Protein AF-A0A0W1R9Q4-F1 (afdb_monomer)

Mean predicted aligned error: 10.4 Å

Sequence (215 aa):
MRRTPFLLPAVVLLVVLSGCVGGDALTLESNPASIPDEALAETGYQPGESRSVVVERQLGIAGTETNVTLVGWLSSYNRPDGGASVVLLSTPNPNVAGVSANPLAGETSDELVERLLEQSNRVTGDSVGELRRVGETNRTVLGEQTTVVTYEASVRTDNLSVDGSSASNESIPVRFHVATVSHGDDVVVALAMHPADLDEEDALLSLFERIEHEG

Structure (mmCIF, N/CA/C/O backbone):
data_AF-A0A0W1R9Q4-F1
#
_entry.id   AF-A0A0W1R9Q4-F1
#
loop_
_atom_site.group_PDB
_atom_site.id
_atom_site.type_symbol
_atom_site.label_atom_id
_atom_site.label_alt_id
_atom_site.label_comp_id
_atom_site.label_asym_id
_atom_site.label_entity_id
_atom_site.label_seq_id
_atom_site.pdbx_PDB_ins_code
_atom_site.Cartn_x
_atom_site.Cartn_y
_atom_site.Cartn_z
_atom_site.occupancy
_atom_site.B_iso_or_equiv
_atom_site.auth_seq_id
_atom_site.auth_comp_id
_atom_site.auth_asym_id
_atom_site.auth_atom_id
_atom_site.pdbx_PDB_model_num
ATOM 1 N N . MET A 1 1 ? 46.672 26.772 17.696 1.00 43.94 1 MET A N 1
ATOM 2 C CA . MET A 1 1 ? 45.499 26.614 16.808 1.00 43.94 1 MET A CA 1
ATOM 3 C C . MET A 1 1 ? 44.528 25.655 17.483 1.00 43.94 1 MET A C 1
ATOM 5 O O . MET A 1 1 ? 44.870 24.495 17.669 1.00 43.94 1 MET A O 1
ATOM 9 N N . ARG A 1 2 ? 43.395 26.165 17.980 1.00 46.16 2 ARG A N 1
ATOM 10 C CA . ARG A 1 2 ? 42.370 25.389 18.699 1.00 46.16 2 ARG A CA 1
ATOM 11 C C . ARG A 1 2 ? 41.405 24.784 17.678 1.00 46.16 2 ARG A C 1
ATOM 13 O O . ARG A 1 2 ? 40.894 25.515 16.839 1.00 46.16 2 ARG A O 1
ATOM 20 N N . ARG A 1 3 ? 41.189 23.469 17.747 1.00 49.12 3 ARG A N 1
ATOM 21 C CA . ARG A 1 3 ? 40.158 22.757 16.981 1.00 49.12 3 ARG A CA 1
ATOM 22 C C . ARG A 1 3 ? 38.838 22.889 17.733 1.00 49.12 3 ARG A C 1
ATOM 24 O O . ARG A 1 3 ? 38.749 22.445 18.875 1.00 49.12 3 ARG A O 1
ATOM 31 N N . THR A 1 4 ? 37.853 23.521 17.115 1.00 47.81 4 THR A N 1
ATOM 32 C CA . THR A 1 4 ? 36.489 23.620 17.643 1.00 47.81 4 THR A CA 1
ATOM 33 C C . THR A 1 4 ? 35.682 22.452 17.073 1.00 47.81 4 THR A C 1
ATOM 35 O O . THR A 1 4 ? 35.612 22.342 15.849 1.00 47.81 4 THR A O 1
ATOM 38 N N . PRO A 1 5 ? 35.113 21.551 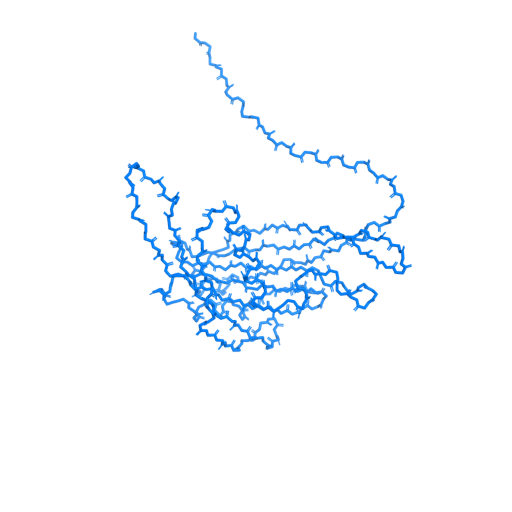17.891 1.00 50.03 5 PRO A N 1
ATOM 39 C CA . PRO A 1 5 ? 34.208 20.528 17.387 1.00 50.03 5 PRO A CA 1
ATOM 40 C C . PRO A 1 5 ? 32.855 21.163 17.044 1.00 50.03 5 PRO A C 1
ATOM 42 O O . PRO A 1 5 ? 32.292 21.919 17.836 1.00 50.03 5 PRO A O 1
ATOM 45 N N . PHE A 1 6 ? 32.360 20.871 15.844 1.00 44.28 6 PHE A N 1
ATOM 46 C CA . PHE A 1 6 ? 31.032 21.251 15.377 1.00 44.28 6 PHE A CA 1
ATOM 47 C C . PHE A 1 6 ? 30.020 20.307 16.042 1.00 44.28 6 PHE A C 1
ATOM 49 O O . PHE A 1 6 ? 29.985 19.114 15.748 1.00 44.28 6 PHE A O 1
ATOM 56 N N . LEU A 1 7 ? 29.259 20.826 17.002 1.00 44.12 7 LEU A N 1
ATOM 57 C CA . LEU A 1 7 ? 28.151 20.125 17.646 1.00 44.12 7 LEU A CA 1
ATOM 58 C C . LEU A 1 7 ? 26.912 20.344 16.770 1.00 44.12 7 LEU A C 1
ATOM 60 O O . LEU A 1 7 ? 26.374 21.449 16.729 1.00 44.12 7 LEU A O 1
ATOM 64 N N . LEU A 1 8 ? 26.499 19.315 16.027 1.00 43.75 8 LEU A N 1
ATOM 65 C CA . LEU A 1 8 ? 25.202 19.302 15.349 1.00 43.75 8 LEU A CA 1
ATOM 66 C C . LEU A 1 8 ? 24.101 19.298 16.424 1.00 43.75 8 LEU A C 1
ATOM 68 O O . LEU A 1 8 ? 24.144 18.442 17.312 1.00 43.75 8 LEU A O 1
ATOM 72 N N . PRO A 1 9 ? 23.131 20.227 16.391 1.00 43.16 9 PRO A N 1
ATOM 73 C CA . PRO A 1 9 ? 21.997 20.169 17.296 1.00 43.16 9 PRO A CA 1
ATOM 74 C C . PRO A 1 9 ? 21.129 18.966 16.909 1.00 43.16 9 PRO A C 1
ATOM 76 O O . PRO A 1 9 ? 20.508 18.947 15.850 1.00 43.16 9 PRO A O 1
ATOM 79 N N . ALA A 1 10 ? 21.105 17.948 17.767 1.00 44.94 10 ALA A N 1
ATOM 80 C CA . ALA A 1 10 ? 20.113 16.888 17.695 1.00 44.94 10 ALA A CA 1
ATOM 81 C C . ALA A 1 10 ? 18.743 17.502 18.011 1.00 44.94 10 ALA A C 1
ATOM 83 O O . ALA A 1 10 ? 18.489 17.922 19.142 1.00 44.94 10 ALA A O 1
ATOM 84 N N . VAL A 1 11 ? 17.868 17.581 17.011 1.00 42.69 11 VAL A N 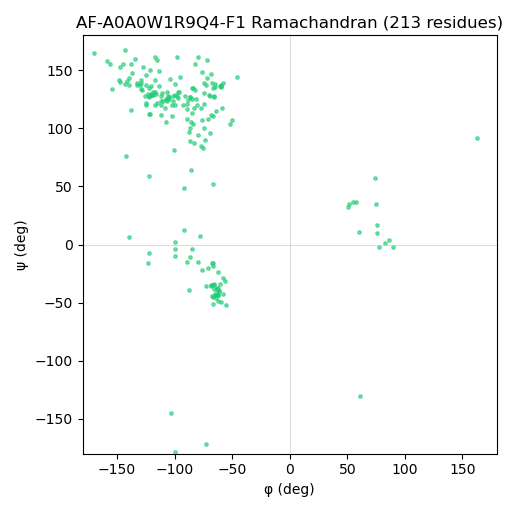1
ATOM 85 C CA . VAL A 1 11 ? 16.450 17.871 17.233 1.00 42.69 11 VAL A CA 1
ATOM 86 C C . VAL A 1 11 ? 15.835 16.606 17.820 1.00 42.69 11 VAL A C 1
ATOM 88 O O . VAL A 1 11 ? 15.410 15.705 17.107 1.00 42.69 11 VAL A O 1
ATOM 91 N N . VAL A 1 12 ? 15.856 16.514 19.146 1.00 44.44 12 VAL A N 1
ATOM 92 C CA . VAL A 1 12 ? 15.049 15.548 19.890 1.00 44.44 12 VAL A CA 1
ATOM 93 C C . VAL A 1 12 ? 13.674 16.183 20.054 1.00 44.44 12 VAL A C 1
ATOM 95 O O . VAL A 1 12 ? 13.501 17.103 20.853 1.00 44.44 12 VAL A O 1
ATOM 98 N N . LEU A 1 13 ? 12.704 15.729 19.261 1.00 38.22 13 LEU A N 1
ATOM 99 C CA . LEU A 1 13 ? 11.307 16.124 19.410 1.00 38.22 13 LEU A CA 1
ATOM 100 C C . LEU A 1 13 ? 10.724 15.387 20.626 1.00 38.22 13 LEU A C 1
ATOM 102 O O . LEU A 1 13 ? 10.150 14.308 20.518 1.00 38.22 13 LEU A O 1
ATOM 106 N N . LEU A 1 14 ? 10.953 15.945 21.812 1.00 40.25 14 LEU A N 1
ATOM 107 C CA . LEU A 1 14 ? 10.459 15.412 23.078 1.00 40.25 14 LEU A CA 1
ATOM 108 C C . LEU A 1 14 ? 9.045 15.962 23.310 1.00 40.25 14 LEU A C 1
ATOM 110 O O . LEU A 1 14 ? 8.869 17.031 23.894 1.00 40.25 14 LEU A O 1
ATOM 114 N N . VAL A 1 15 ? 8.030 15.257 22.806 1.00 51.88 15 VAL A N 1
ATOM 115 C CA . VAL A 1 15 ? 6.627 15.576 23.104 1.00 51.88 15 VAL A CA 1
ATOM 116 C C . VAL A 1 15 ? 6.302 15.013 24.484 1.00 51.88 15 VAL A C 1
ATOM 118 O O . VAL A 1 15 ? 5.975 13.842 24.647 1.00 51.88 15 VAL A O 1
ATOM 121 N N . VAL A 1 16 ? 6.437 15.858 25.506 1.00 53.91 16 VAL A N 1
ATOM 122 C CA . VAL A 1 16 ? 5.908 15.584 26.844 1.00 53.91 16 VAL A CA 1
ATOM 123 C C . VAL A 1 16 ? 4.473 16.093 26.879 1.00 53.91 16 VAL A C 1
ATOM 125 O O . VAL A 1 16 ? 4.239 17.276 27.115 1.00 53.91 16 VAL A O 1
ATOM 128 N N . LEU A 1 17 ? 3.505 15.205 26.660 1.00 53.12 17 LEU A N 1
ATOM 129 C CA . LEU A 1 17 ? 2.119 15.460 27.043 1.00 53.12 17 LEU A CA 1
ATOM 130 C C . LEU A 1 17 ? 1.834 14.716 28.345 1.00 53.12 17 LEU A C 1
ATOM 132 O O . LEU A 1 17 ? 1.268 13.630 28.384 1.00 53.12 17 LEU A O 1
ATOM 136 N N . SER A 1 18 ? 2.246 15.342 29.447 1.00 58.81 18 SER A N 1
ATOM 137 C CA . SER A 1 18 ? 1.619 15.110 30.742 1.00 58.81 18 SER A CA 1
ATOM 138 C C . SER A 1 18 ? 0.218 15.720 30.694 1.00 58.81 18 SER A C 1
ATOM 140 O O . SER A 1 18 ? 0.051 16.923 30.896 1.00 58.81 18 SER A O 1
ATOM 142 N N . GLY A 1 19 ? -0.777 14.892 30.394 1.00 35.25 19 GLY A N 1
ATOM 143 C CA . GLY A 1 19 ? -2.182 15.274 30.353 1.00 35.25 19 GLY A CA 1
ATOM 144 C C . GLY A 1 19 ? -3.049 14.150 30.895 1.00 35.25 19 GLY A C 1
ATOM 145 O O . GLY A 1 19 ? -3.686 13.435 30.139 1.00 35.25 19 GLY A O 1
ATOM 146 N N . CYS A 1 20 ? -3.071 13.992 32.218 1.00 62.50 20 CYS A N 1
ATOM 147 C CA . CYS A 1 20 ? -4.123 13.242 32.893 1.00 62.50 20 CYS A CA 1
ATOM 148 C C . CYS A 1 20 ? -5.366 14.150 32.938 1.00 62.50 20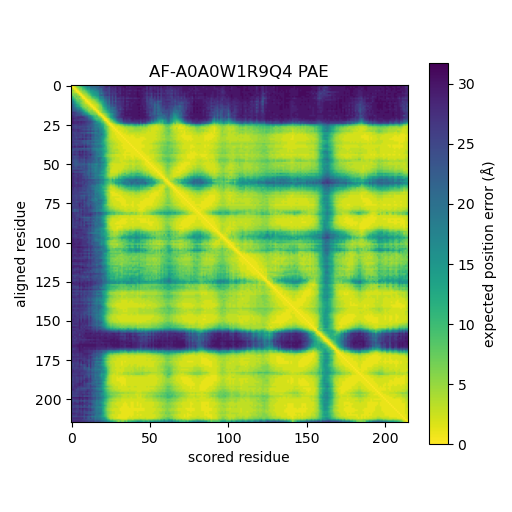 CYS A C 1
ATOM 150 O O . CYS A 1 20 ? -5.558 14.908 33.888 1.00 62.50 20 CYS A O 1
ATOM 152 N N . VAL 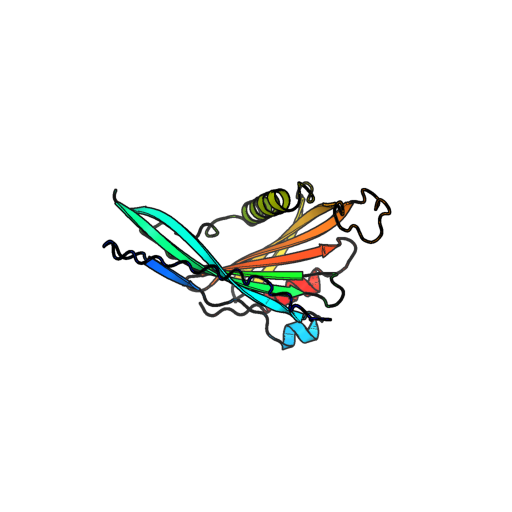A 1 21 ? -6.151 14.147 31.859 1.00 49.66 21 VAL A N 1
ATOM 153 C CA . VAL A 1 21 ? -7.505 14.714 31.802 1.00 49.66 21 VAL A CA 1
ATOM 154 C C . VAL A 1 21 ? -8.420 13.561 31.414 1.00 49.66 21 VAL A C 1
ATOM 156 O O . VAL A 1 21 ? -8.287 12.992 30.338 1.00 49.66 21 VAL A O 1
ATOM 159 N N . GLY A 1 22 ? -9.269 13.166 32.361 1.00 39.94 22 GLY A N 1
ATOM 160 C CA . GLY A 1 22 ? -10.082 11.957 32.311 1.00 39.94 22 GLY A CA 1
ATOM 161 C C . GLY A 1 22 ? -11.023 11.893 31.110 1.00 39.94 22 GLY A C 1
ATOM 162 O O . GLY A 1 22 ? -11.952 12.690 30.992 1.00 39.94 22 GLY A O 1
ATOM 163 N N . GLY A 1 23 ? -10.774 10.883 30.286 1.00 45.06 23 GLY A N 1
ATOM 164 C CA . GLY A 1 23 ? -11.557 10.422 29.150 1.00 45.06 23 GLY A CA 1
ATOM 165 C C . GLY A 1 23 ? -10.622 9.546 28.328 1.00 45.06 23 GLY A C 1
ATOM 166 O O . GLY A 1 23 ? -9.833 10.085 27.562 1.00 45.06 23 GLY A O 1
ATOM 167 N N . ASP A 1 24 ? -10.609 8.236 28.588 1.00 53.81 24 ASP A N 1
ATOM 168 C CA . ASP A 1 24 ? -9.660 7.284 27.997 1.00 53.81 24 ASP A CA 1
ATOM 169 C C . ASP A 1 24 ? -9.607 7.440 26.468 1.00 53.81 24 ASP A C 1
ATOM 171 O O . ASP A 1 24 ? -10.550 7.078 25.765 1.00 53.81 24 ASP A O 1
ATOM 175 N N . ALA A 1 25 ? -8.517 8.014 25.948 1.00 64.12 25 ALA A N 1
ATOM 176 C CA . ALA A 1 25 ? -8.264 8.029 24.515 1.00 64.12 25 ALA A CA 1
ATOM 177 C C . ALA A 1 25 ? -8.078 6.575 24.069 1.00 64.12 25 ALA A C 1
ATOM 179 O O . ALA A 1 25 ? -7.141 5.899 24.503 1.00 64.12 25 ALA A O 1
ATOM 180 N N . LEU A 1 26 ? -8.995 6.076 23.241 1.00 77.56 26 LEU A N 1
ATOM 181 C CA . LEU A 1 26 ? -8.928 4.707 22.747 1.00 77.56 26 LEU A CA 1
ATOM 182 C C . LEU A 1 26 ? -7.770 4.623 21.753 1.00 77.56 26 LEU A C 1
ATOM 184 O O . LEU A 1 26 ? -7.852 5.178 20.660 1.00 77.56 26 LEU A O 1
ATOM 188 N N . THR A 1 27 ? -6.688 3.957 22.149 1.00 85.19 27 THR A N 1
ATOM 189 C CA . THR A 1 27 ? -5.549 3.692 21.265 1.00 85.19 27 THR A CA 1
ATOM 190 C C . THR A 1 27 ? -5.672 2.288 20.703 1.00 85.19 27 THR A C 1
ATOM 192 O O . THR A 1 27 ? -5.855 1.335 21.459 1.00 85.19 27 THR A O 1
ATOM 195 N N . LEU A 1 28 ? -5.588 2.175 19.384 1.00 88.44 28 LEU A N 1
ATOM 196 C CA . LEU A 1 28 ? -5.672 0.919 18.650 1.00 88.44 28 LEU A CA 1
ATOM 197 C C . LEU A 1 28 ? -4.491 0.831 17.697 1.00 88.44 28 LEU A C 1
ATOM 199 O O . LEU A 1 28 ? -4.128 1.829 17.077 1.00 88.44 28 LEU A O 1
ATOM 203 N N . GLU A 1 29 ? -3.907 -0.353 17.591 1.00 91.81 29 GLU A N 1
ATOM 204 C CA . GLU A 1 29 ? -2.685 -0.597 16.834 1.00 91.81 29 GLU A CA 1
ATOM 205 C C . GLU A 1 29 ? -2.849 -1.835 15.956 1.00 91.81 29 GLU A C 1
ATOM 207 O O . GLU A 1 29 ? -3.419 -2.827 16.406 1.00 91.81 29 GLU A O 1
ATOM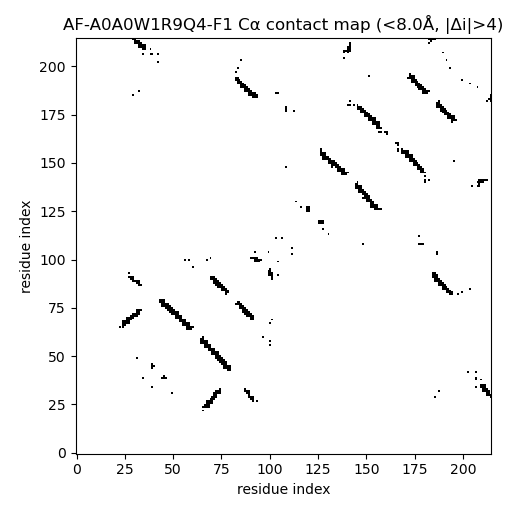 212 N N . SER A 1 30 ? -2.371 -1.747 14.715 1.00 93.19 30 SER A N 1
ATOM 213 C CA . SER A 1 30 ? -2.291 -2.869 13.782 1.00 93.19 30 SER A CA 1
ATOM 214 C C . SER A 1 30 ? -0.883 -3.445 13.806 1.00 93.19 30 SER A C 1
ATOM 216 O O . SER A 1 30 ? 0.075 -2.759 14.167 1.00 93.19 30 SER A O 1
ATOM 218 N N . ASN A 1 31 ? -0.718 -4.673 13.326 1.00 94.00 31 ASN A N 1
ATOM 219 C CA . ASN A 1 31 ? 0.616 -5.206 13.047 1.00 94.00 31 ASN A CA 1
ATOM 220 C C . ASN A 1 31 ? 1.153 -4.683 11.701 1.00 94.00 31 ASN A C 1
ATOM 222 O O . ASN A 1 31 ? 0.381 -4.184 10.875 1.00 94.00 31 ASN A O 1
ATOM 226 N N . PRO A 1 32 ? 2.470 -4.741 11.445 1.00 95.81 32 PRO A N 1
ATOM 227 C CA . PRO A 1 32 ? 3.014 -4.420 10.133 1.00 95.81 32 PRO A CA 1
ATOM 228 C C . PRO A 1 32 ? 2.656 -5.492 9.100 1.00 95.81 32 PRO A C 1
ATOM 230 O O . PRO A 1 32 ? 2.957 -6.669 9.289 1.00 95.81 32 PRO A O 1
ATOM 233 N N . ALA A 1 33 ? 2.104 -5.063 7.964 1.00 97.38 33 ALA A N 1
ATOM 234 C CA . ALA A 1 33 ? 2.063 -5.903 6.773 1.00 97.38 33 ALA A CA 1
ATOM 235 C C . ALA A 1 33 ? 3.473 -6.028 6.169 1.00 97.38 33 ALA A C 1
ATOM 237 O O . ALA A 1 33 ? 4.258 -5.066 6.174 1.00 97.38 33 ALA A O 1
ATOM 238 N N . SER A 1 34 ? 3.794 -7.211 5.645 1.00 97.94 34 SER A N 1
ATOM 239 C CA . SER A 1 34 ? 5.117 -7.528 5.111 1.00 97.94 34 SER A CA 1
ATOM 240 C C . SER A 1 34 ? 5.074 -8.427 3.874 1.00 97.94 34 SER A C 1
ATOM 242 O O . SER A 1 34 ? 4.033 -8.973 3.522 1.00 97.94 34 SER A O 1
ATOM 244 N N . ILE A 1 35 ? 6.212 -8.548 3.193 1.00 98.31 35 ILE A N 1
ATOM 245 C CA . ILE A 1 35 ? 6.444 -9.491 2.096 1.00 98.31 35 ILE A CA 1
ATOM 246 C C . ILE A 1 35 ? 7.561 -10.441 2.546 1.00 98.31 35 ILE A C 1
ATOM 248 O O . ILE A 1 35 ? 8.598 -9.946 3.001 1.00 98.31 35 ILE A O 1
ATOM 252 N N . PRO A 1 36 ? 7.393 -11.766 2.405 1.00 97.69 36 PRO A N 1
ATOM 253 C CA . PRO A 1 36 ? 8.377 -12.737 2.854 1.00 97.69 36 PRO A CA 1
ATOM 254 C C . PRO A 1 36 ? 9.658 -12.672 2.016 1.00 97.69 36 PRO A C 1
ATOM 256 O O . PRO A 1 36 ? 9.622 -12.445 0.801 1.00 97.69 36 PRO A O 1
ATOM 259 N N . ASP A 1 37 ? 10.794 -12.937 2.663 1.00 97.19 37 ASP A N 1
ATOM 260 C CA . ASP A 1 37 ? 12.125 -12.854 2.051 1.00 97.19 37 ASP A CA 1
ATOM 261 C C . ASP A 1 37 ? 12.262 -13.734 0.801 1.00 97.19 37 ASP A C 1
ATOM 263 O O . ASP A 1 37 ? 12.976 -13.363 -0.132 1.00 97.19 37 ASP A O 1
ATOM 267 N N . GLU A 1 38 ? 11.563 -14.875 0.734 1.00 97.31 38 GLU A N 1
ATOM 268 C CA . GLU A 1 38 ? 11.607 -15.727 -0.458 1.00 97.31 38 GLU A CA 1
ATOM 269 C C . GLU A 1 38 ? 11.008 -15.023 -1.682 1.00 97.31 38 GLU A C 1
ATOM 271 O O . GLU A 1 38 ? 11.611 -15.043 -2.752 1.00 97.31 38 GLU A O 1
ATOM 276 N N . ALA A 1 39 ? 9.872 -14.336 -1.518 1.00 97.62 39 ALA A N 1
ATOM 277 C CA . ALA A 1 39 ? 9.224 -13.606 -2.608 1.00 97.62 39 ALA A CA 1
ATOM 278 C C . ALA A 1 39 ? 10.059 -12.394 -3.053 1.00 97.62 39 ALA A C 1
ATOM 280 O O . ALA A 1 39 ? 10.141 -12.081 -4.244 1.00 97.62 39 ALA A O 1
ATOM 281 N N . LEU A 1 40 ? 10.728 -11.732 -2.105 1.00 97.50 40 LEU A N 1
ATOM 282 C CA . LEU A 1 40 ? 11.665 -10.646 -2.398 1.00 97.50 40 LEU A CA 1
ATOM 283 C C . LEU A 1 40 ? 12.883 -11.154 -3.179 1.00 97.50 40 LEU A C 1
ATOM 285 O O . LEU A 1 40 ? 13.285 -10.534 -4.163 1.00 97.50 40 LEU A O 1
ATOM 289 N N . ALA A 1 41 ? 13.439 -12.307 -2.796 1.00 96.38 41 ALA A N 1
ATOM 290 C CA . ALA A 1 41 ? 14.567 -12.922 -3.491 1.00 96.38 41 ALA A CA 1
ATOM 291 C C . ALA A 1 41 ? 14.208 -13.375 -4.918 1.00 96.38 41 ALA A C 1
ATOM 293 O O . ALA A 1 41 ? 15.021 -13.212 -5.828 1.00 96.38 41 ALA A O 1
ATOM 294 N N . GLU A 1 42 ? 13.001 -13.907 -5.124 1.00 95.81 42 GLU A N 1
ATOM 295 C CA . GLU A 1 42 ? 12.498 -14.332 -6.439 1.00 95.81 42 GLU A CA 1
ATOM 296 C C . GLU A 1 42 ? 12.297 -13.158 -7.407 1.00 95.81 42 GLU A C 1
ATOM 298 O O . GLU A 1 42 ? 12.544 -13.292 -8.606 1.00 95.81 42 GLU A O 1
ATOM 303 N N . THR A 1 43 ? 11.882 -12.001 -6.891 1.00 95.88 43 THR A N 1
ATOM 304 C CA . THR A 1 43 ? 11.563 -10.802 -7.688 1.00 95.88 43 THR A CA 1
ATOM 305 C C . THR A 1 43 ? 12.690 -9.766 -7.718 1.00 95.88 43 THR A C 1
ATOM 307 O O . THR A 1 43 ? 12.638 -8.812 -8.491 1.00 95.88 43 THR A O 1
ATOM 310 N N . GLY A 1 44 ? 13.727 -9.934 -6.896 1.00 95.56 44 GLY A N 1
ATOM 311 C CA . GLY A 1 44 ? 14.862 -9.014 -6.805 1.00 95.56 44 GLY A CA 1
ATOM 312 C C . GLY A 1 44 ? 14.571 -7.707 -6.058 1.00 95.56 44 GLY A C 1
ATOM 313 O O . GLY A 1 44 ? 15.343 -6.754 -6.193 1.00 95.56 44 GLY A O 1
ATOM 314 N N . TYR A 1 45 ? 13.486 -7.640 -5.284 1.00 97.38 45 TYR A N 1
ATOM 315 C CA . TYR A 1 45 ? 13.180 -6.506 -4.409 1.00 97.38 45 TYR A CA 1
ATOM 316 C C . TYR A 1 45 ? 13.945 -6.615 -3.087 1.00 97.38 45 TYR A C 1
ATOM 318 O O . TYR A 1 45 ? 14.333 -7.697 -2.652 1.00 97.38 45 TYR A O 1
ATOM 326 N N . GLN A 1 46 ? 14.169 -5.477 -2.434 1.00 97.50 46 GLN A N 1
ATOM 327 C CA . GLN A 1 46 ? 14.805 -5.412 -1.120 1.00 97.50 46 GLN A CA 1
ATOM 328 C C . GLN A 1 46 ? 13.917 -4.664 -0.126 1.00 97.50 46 GLN A C 1
ATOM 330 O O . GLN A 1 46 ? 13.244 -3.706 -0.523 1.00 97.50 46 GLN A O 1
ATOM 335 N N . PRO A 1 47 ? 13.921 -5.061 1.159 1.00 97.00 47 PRO A N 1
ATOM 336 C CA . PRO A 1 47 ? 13.206 -4.331 2.193 1.00 97.00 47 PRO A CA 1
ATOM 337 C C . PRO A 1 47 ? 13.815 -2.937 2.383 1.00 97.00 47 PRO A C 1
ATOM 339 O O . PRO A 1 47 ? 15.033 -2.754 2.380 1.00 97.00 47 PRO A O 1
ATOM 342 N N . GLY A 1 48 ? 12.941 -1.950 2.531 1.00 93.81 48 GLY A N 1
ATOM 343 C CA . GLY A 1 48 ? 13.259 -0.571 2.872 1.00 93.81 48 GLY A CA 1
ATOM 344 C C . GLY A 1 48 ? 12.950 -0.262 4.337 1.00 93.81 48 GLY A C 1
ATOM 345 O O . GLY A 1 48 ? 13.124 -1.094 5.225 1.00 93.81 48 GLY A O 1
ATOM 346 N N . GLU A 1 49 ? 12.497 0.965 4.596 1.00 91.56 49 GLU A N 1
ATOM 347 C CA . GLU A 1 49 ? 12.061 1.387 5.928 1.00 91.56 49 GLU A CA 1
ATOM 348 C C . GLU A 1 49 ? 10.695 0.769 6.264 1.00 91.56 49 GLU A C 1
ATOM 350 O O . GLU A 1 49 ? 9.797 0.736 5.414 1.00 91.56 49 GLU A O 1
ATOM 355 N N . SER A 1 50 ? 10.549 0.326 7.516 1.00 95.06 50 SER A N 1
ATOM 356 C CA . SER A 1 50 ? 9.260 0.053 8.150 1.00 95.06 50 SER A CA 1
ATOM 357 C C . SER A 1 50 ? 9.106 0.967 9.361 1.00 95.06 50 SER A C 1
ATOM 359 O O . SER A 1 50 ? 10.021 1.075 10.183 1.00 95.06 50 SER A O 1
ATOM 361 N N . ARG A 1 51 ? 7.978 1.674 9.449 1.00 94.62 51 ARG A N 1
ATOM 362 C CA . ARG A 1 51 ? 7.722 2.669 10.497 1.00 94.62 51 ARG A CA 1
ATOM 363 C C . ARG A 1 51 ? 6.251 2.735 10.869 1.00 94.62 51 ARG A C 1
ATOM 365 O O . ARG A 1 51 ? 5.387 2.505 10.025 1.00 94.62 51 ARG A O 1
ATOM 372 N N . SER A 1 52 ? 5.969 3.135 12.102 1.00 93.44 52 SER A N 1
ATOM 373 C CA . SER A 1 52 ? 4.600 3.388 12.535 1.00 93.44 52 SER A CA 1
ATOM 374 C C . SER A 1 52 ? 4.066 4.718 11.992 1.00 93.44 52 SER A C 1
ATOM 376 O O . SER A 1 52 ? 4.803 5.688 11.786 1.00 93.44 52 SER A O 1
ATOM 378 N N . VAL A 1 53 ? 2.759 4.759 11.749 1.00 89.19 53 VAL A N 1
ATOM 379 C CA . VAL A 1 53 ? 2.006 5.935 11.308 1.00 89.19 53 VAL A CA 1
ATOM 380 C C . VAL A 1 53 ? 0.876 6.160 12.303 1.00 89.19 53 VAL A C 1
ATOM 382 O O . VAL A 1 53 ? 0.044 5.283 12.501 1.00 89.19 53 VAL A O 1
ATOM 385 N N . VAL A 1 54 ? 0.837 7.333 12.932 1.00 89.62 54 VAL A N 1
ATOM 386 C CA . VAL A 1 54 ? -0.171 7.658 13.951 1.00 89.62 54 VAL A CA 1
ATOM 387 C C . VAL A 1 54 ? -1.203 8.616 13.368 1.00 89.62 54 VAL A C 1
ATOM 389 O O . VAL A 1 54 ? -0.848 9.660 12.819 1.00 89.62 54 VAL A O 1
ATOM 392 N N . VAL A 1 55 ? -2.480 8.268 13.504 1.00 85.19 55 VAL A N 1
ATOM 393 C CA . VAL A 1 55 ? -3.617 9.085 13.077 1.00 85.19 55 VAL A CA 1
ATOM 394 C C . VAL A 1 55 ? -4.544 9.308 14.264 1.00 85.19 55 VAL A C 1
ATOM 396 O O . VAL A 1 55 ? -5.099 8.366 14.822 1.00 85.19 55 VAL A O 1
ATOM 399 N N . GLU A 1 56 ? -4.746 10.568 14.629 1.00 85.69 56 GLU A N 1
ATOM 400 C CA . GLU A 1 56 ? -5.684 10.962 15.680 1.00 85.69 56 GLU A CA 1
ATOM 401 C C . GLU A 1 56 ? -7.022 11.379 15.056 1.00 85.69 56 GLU A C 1
ATOM 403 O O . GLU A 1 56 ? -7.075 12.166 14.103 1.00 85.69 56 GLU A O 1
ATOM 408 N N . ARG A 1 57 ? -8.125 10.843 15.582 1.00 78.31 57 ARG A N 1
ATOM 409 C CA . ARG A 1 57 ? -9.491 11.142 15.143 1.00 78.31 57 ARG A CA 1
ATOM 410 C C . ARG A 1 57 ? -10.373 11.487 16.328 1.00 78.31 57 ARG A C 1
ATOM 412 O O . ARG A 1 57 ? -10.360 10.808 17.346 1.00 78.31 57 ARG A O 1
ATOM 419 N N . GLN A 1 58 ? -11.196 12.512 16.152 1.00 81.06 58 GLN A N 1
ATOM 420 C CA . GLN A 1 58 ? -12.261 12.845 17.085 1.00 81.06 58 GLN A CA 1
ATOM 421 C C . GLN A 1 58 ? -13.586 12.348 16.503 1.00 81.06 58 GLN A C 1
ATOM 423 O O . GLN A 1 58 ? -13.965 12.733 15.396 1.00 81.06 58 GLN A O 1
ATOM 428 N N . LEU A 1 59 ? -14.270 11.463 17.226 1.00 75.50 59 LEU A N 1
ATOM 429 C CA . LEU A 1 59 ? -15.549 10.882 16.825 1.00 75.50 59 LEU A CA 1
ATOM 430 C C . LEU A 1 59 ? -16.669 11.406 17.725 1.00 75.50 59 LEU A C 1
ATOM 432 O O . LEU A 1 59 ? -16.564 11.364 18.949 1.00 75.50 59 LEU A O 1
ATOM 436 N N . GLY A 1 60 ? -17.759 11.875 17.118 1.00 70.56 60 GLY A N 1
ATOM 437 C CA . GLY A 1 60 ? -18.969 12.274 17.836 1.00 70.56 60 GLY A CA 1
ATOM 438 C C . GLY A 1 60 ? -19.888 11.076 18.057 1.00 70.56 60 GLY A C 1
ATOM 439 O O . GLY A 1 60 ? -20.621 10.685 17.152 1.00 70.56 60 GLY A O 1
ATOM 440 N N . ILE A 1 61 ? -19.877 10.499 19.257 1.00 66.75 61 ILE A N 1
ATOM 441 C CA . ILE A 1 61 ? -20.671 9.316 19.608 1.00 66.75 61 ILE A CA 1
ATOM 442 C C . ILE A 1 61 ? -21.740 9.729 20.613 1.00 66.75 61 ILE A C 1
ATOM 444 O O . ILE A 1 61 ? -21.427 10.205 21.701 1.00 66.75 61 ILE A O 1
ATOM 448 N N . ALA A 1 62 ? -23.017 9.545 20.263 1.00 66.25 62 ALA A N 1
ATOM 449 C CA . ALA A 1 62 ? -24.152 9.825 21.152 1.00 66.25 62 ALA A CA 1
ATOM 450 C C . ALA A 1 62 ? -24.126 11.232 21.804 1.00 66.25 62 ALA A C 1
ATOM 452 O O . ALA A 1 62 ? -24.590 11.410 22.928 1.00 66.25 62 ALA A O 1
ATOM 453 N N . GLY A 1 63 ? -23.584 12.234 21.099 1.00 67.94 63 GLY A N 1
ATOM 454 C CA . GLY A 1 63 ? -23.454 13.613 21.590 1.00 67.94 63 GLY A CA 1
ATOM 455 C C . GLY A 1 63 ? -22.195 13.904 22.418 1.00 67.94 63 GLY A C 1
ATOM 456 O O . GLY A 1 63 ? -22.047 15.030 22.883 1.00 67.94 63 GLY A O 1
ATOM 457 N N . THR A 1 64 ? -21.291 12.932 22.571 1.00 70.31 64 THR A N 1
ATOM 458 C CA . THR A 1 64 ? -19.997 13.076 23.255 1.00 70.31 64 THR A CA 1
ATOM 459 C C . THR A 1 64 ? -18.850 12.921 22.259 1.00 70.31 64 THR A C 1
ATOM 461 O O . THR A 1 64 ? -18.858 12.010 21.432 1.00 70.31 64 THR A O 1
ATOM 464 N N . GLU A 1 65 ? -17.843 13.787 22.343 1.00 75.31 65 GLU A N 1
ATOM 465 C CA . GLU A 1 65 ? -16.621 13.665 21.545 1.00 75.31 65 GLU A CA 1
ATOM 466 C C . GLU A 1 65 ? -15.658 12.660 22.190 1.00 75.31 65 GLU A C 1
ATOM 468 O O . GLU A 1 65 ? -15.306 12.792 23.360 1.00 75.31 65 GLU A O 1
ATOM 473 N N . THR A 1 66 ? -15.233 11.652 21.430 1.00 75.44 66 THR A N 1
ATOM 474 C CA . THR A 1 66 ? -14.229 10.660 21.840 1.00 75.44 66 THR A CA 1
ATOM 475 C C . THR A 1 66 ? -13.005 10.781 20.947 1.00 75.44 66 THR A C 1
ATOM 477 O O . THR A 1 66 ? -13.133 10.761 19.724 1.00 75.44 66 THR A O 1
ATOM 480 N N . ASN A 1 67 ? -11.823 10.882 21.552 1.00 82.00 67 ASN A N 1
ATOM 481 C CA . ASN A 1 67 ? -10.563 10.844 20.820 1.00 82.00 67 ASN A CA 1
ATOM 482 C C . ASN A 1 67 ? -10.113 9.391 20.647 1.00 82.00 67 ASN A C 1
ATOM 484 O O . ASN A 1 67 ? -10.026 8.640 21.620 1.00 82.00 67 ASN A O 1
ATOM 488 N N . VAL A 1 68 ? -9.833 9.017 19.405 1.00 83.94 68 VAL A N 1
ATOM 489 C CA . VAL A 1 68 ? -9.324 7.709 19.003 1.00 83.94 68 VAL A CA 1
ATOM 490 C C . VAL A 1 68 ? -7.975 7.915 18.330 1.00 83.94 68 VAL A C 1
ATOM 492 O O . VAL A 1 68 ? -7.853 8.719 17.405 1.00 83.94 68 VAL A O 1
ATOM 495 N N . THR A 1 69 ? -6.974 7.175 18.782 1.00 88.00 69 THR A N 1
ATOM 496 C CA . THR A 1 69 ? -5.637 7.164 18.191 1.00 88.00 69 THR A CA 1
ATOM 497 C C . THR A 1 69 ? -5.441 5.835 17.480 1.00 88.00 69 THR A C 1
ATOM 499 O O . THR A 1 69 ? -5.472 4.780 18.109 1.00 88.00 69 THR A O 1
ATOM 502 N N . LEU A 1 70 ? -5.256 5.882 16.164 1.00 89.62 70 LEU A N 1
ATOM 503 C CA . LEU A 1 70 ? -4.973 4.720 15.329 1.00 89.62 70 LEU A CA 1
ATOM 504 C C . LEU A 1 70 ? -3.476 4.688 15.021 1.00 89.62 70 LEU A C 1
ATOM 506 O O . LEU A 1 70 ? -2.936 5.651 14.475 1.00 89.62 70 LEU A O 1
ATOM 510 N N . VAL A 1 71 ? -2.813 3.592 15.365 1.00 93.19 71 VAL A N 1
ATOM 511 C CA . VAL A 1 71 ? -1.402 3.341 15.073 1.00 93.19 71 VAL A CA 1
ATOM 512 C C . VAL A 1 71 ? -1.331 2.278 13.982 1.00 93.19 71 VAL A C 1
ATOM 514 O O . VAL A 1 71 ? -1.618 1.110 14.217 1.00 93.19 71 VAL A O 1
ATOM 517 N N . GLY A 1 72 ? -1.008 2.708 12.768 1.00 94.31 72 GLY A N 1
ATOM 518 C CA . GLY A 1 72 ? -0.741 1.839 11.628 1.00 94.31 72 GLY A CA 1
ATOM 519 C C . GLY A 1 72 ? 0.751 1.648 11.380 1.00 94.31 72 GLY A C 1
ATOM 520 O O . GLY A 1 72 ? 1.590 2.232 12.070 1.00 94.31 72 GLY A O 1
ATOM 521 N N . TRP A 1 73 ? 1.083 0.894 10.337 1.00 96.44 73 TRP A N 1
ATOM 522 C CA . TRP A 1 73 ? 2.456 0.651 9.900 1.00 96.44 73 TRP A CA 1
ATOM 523 C C . TRP A 1 73 ? 2.602 0.845 8.400 1.00 96.44 73 TRP A C 1
ATOM 525 O O . TRP A 1 73 ? 1.754 0.424 7.620 1.00 96.44 73 TRP A O 1
ATOM 535 N N . LEU A 1 74 ? 3.708 1.469 8.002 1.00 96.19 74 LEU A N 1
ATOM 536 C CA . LEU A 1 74 ? 4.108 1.634 6.615 1.00 96.19 74 LEU A CA 1
ATOM 537 C C . LEU A 1 74 ? 5.424 0.894 6.386 1.00 96.19 74 LEU A C 1
ATOM 539 O O . LEU A 1 74 ? 6.426 1.241 7.009 1.00 96.19 74 LEU A O 1
ATOM 543 N N . SER A 1 75 ? 5.419 -0.076 5.475 1.00 97.62 75 SER A N 1
ATOM 544 C CA . SER A 1 75 ? 6.588 -0.874 5.083 1.00 97.62 75 SER A CA 1
ATOM 545 C C . SER A 1 75 ? 6.879 -0.658 3.602 1.00 97.62 75 SER A C 1
ATOM 547 O O . SER A 1 75 ? 5.975 -0.727 2.773 1.00 97.62 75 SER A O 1
ATOM 549 N N . SER A 1 76 ? 8.134 -0.383 3.258 1.00 96.94 76 SER A N 1
ATOM 550 C CA . SER A 1 76 ? 8.557 -0.130 1.876 1.00 96.94 76 SER A CA 1
ATOM 551 C C . SER A 1 76 ? 9.478 -1.224 1.349 1.00 96.94 76 SER A C 1
ATOM 553 O O . SER A 1 76 ? 10.246 -1.811 2.106 1.00 96.94 76 SER A O 1
ATOM 555 N N . TYR A 1 77 ? 9.429 -1.466 0.042 1.00 98.00 77 TYR A N 1
ATOM 556 C CA . TYR A 1 77 ? 10.282 -2.403 -0.684 1.00 98.00 77 TYR A CA 1
ATOM 557 C C . TYR A 1 77 ? 10.674 -1.773 -2.014 1.00 98.00 77 TYR A C 1
ATOM 559 O O . TYR A 1 77 ? 9.842 -1.156 -2.673 1.00 98.00 77 TYR A O 1
ATOM 567 N N . ASN A 1 78 ? 11.933 -1.901 -2.421 1.00 96.88 78 ASN A N 1
ATOM 568 C CA . ASN A 1 78 ? 12.441 -1.200 -3.599 1.00 96.88 78 ASN A CA 1
ATOM 569 C C . ASN A 1 78 ? 13.303 -2.120 -4.454 1.00 96.88 78 ASN A C 1
ATOM 571 O O . ASN A 1 78 ? 14.032 -2.969 -3.929 1.00 96.88 78 ASN A O 1
ATOM 575 N N . ARG A 1 79 ? 13.278 -1.903 -5.769 1.00 94.38 79 ARG A N 1
ATOM 576 C CA . ARG A 1 79 ? 14.332 -2.418 -6.638 1.00 94.38 79 ARG A CA 1
ATOM 577 C C . ARG A 1 79 ? 15.652 -1.697 -6.328 1.00 94.38 79 ARG A C 1
ATOM 579 O O . ARG A 1 79 ? 15.645 -0.477 -6.151 1.00 94.38 79 ARG A O 1
ATOM 586 N N . PRO A 1 80 ? 16.796 -2.404 -6.292 1.00 93.06 80 PRO A N 1
ATOM 587 C CA . PRO A 1 80 ? 18.091 -1.789 -5.982 1.00 93.06 80 PRO A CA 1
ATOM 588 C C . PRO A 1 80 ? 18.538 -0.710 -6.977 1.00 93.06 80 PRO A C 1
ATOM 590 O O . PRO A 1 80 ? 19.357 0.138 -6.635 1.00 93.06 80 PRO A O 1
ATOM 593 N N . ASP A 1 81 ? 18.024 -0.753 -8.206 1.00 90.06 81 ASP A N 1
ATOM 594 C CA . ASP A 1 81 ? 18.273 0.235 -9.258 1.00 90.06 81 ASP A CA 1
ATOM 595 C C . ASP A 1 81 ? 17.341 1.461 -9.181 1.00 90.06 81 ASP A C 1
ATOM 597 O O . ASP A 1 81 ? 17.518 2.409 -9.943 1.00 90.06 81 ASP A O 1
ATOM 601 N N . GLY A 1 82 ? 16.376 1.464 -8.253 1.00 85.75 82 GLY A N 1
ATOM 602 C CA . GLY A 1 82 ? 15.384 2.525 -8.088 1.00 85.75 82 GLY A CA 1
ATOM 603 C C . GLY A 1 82 ? 14.265 2.520 -9.134 1.00 85.75 82 GLY A C 1
ATOM 604 O O . GLY A 1 82 ? 13.497 3.478 -9.182 1.00 85.75 82 GLY A O 1
ATOM 605 N N . GLY A 1 83 ? 14.161 1.477 -9.967 1.00 88.88 83 GLY A N 1
ATOM 606 C CA . GLY A 1 83 ? 13.203 1.417 -11.074 1.00 88.88 83 GLY A CA 1
ATOM 607 C C . GLY A 1 83 ? 11.758 1.130 -10.661 1.00 88.88 83 GLY A C 1
ATOM 608 O O . GLY A 1 83 ? 10.842 1.456 -11.405 1.00 88.88 83 GLY A O 1
ATOM 609 N N . ALA A 1 84 ? 11.530 0.544 -9.486 1.00 94.44 84 ALA A N 1
ATOM 610 C CA . ALA A 1 84 ? 10.191 0.242 -8.988 1.00 94.44 84 ALA A CA 1
ATOM 611 C C . ALA A 1 84 ? 10.166 0.139 -7.459 1.00 94.44 84 ALA A C 1
ATOM 613 O O . ALA A 1 84 ? 11.181 -0.177 -6.825 1.00 94.44 84 ALA A O 1
ATOM 614 N N . SER A 1 85 ? 8.999 0.381 -6.868 1.00 95.44 85 SER A N 1
ATOM 615 C CA . SER A 1 85 ? 8.793 0.265 -5.425 1.00 95.44 85 SER A CA 1
ATOM 616 C C . SER A 1 85 ? 7.406 -0.254 -5.064 1.00 95.44 85 SER A C 1
ATOM 618 O O . SER A 1 85 ? 6.447 -0.117 -5.824 1.00 95.44 85 SER A O 1
ATOM 620 N N . VAL A 1 86 ? 7.321 -0.855 -3.879 1.00 97.75 86 VAL A N 1
ATOM 621 C CA . VAL A 1 86 ? 6.094 -1.306 -3.221 1.00 97.75 86 VAL A CA 1
ATOM 622 C C . VAL A 1 86 ? 6.030 -0.676 -1.837 1.00 97.75 86 VAL A C 1
ATOM 624 O O . VAL A 1 86 ? 7.021 -0.642 -1.109 1.00 97.75 86 VAL A O 1
ATOM 627 N N . VAL A 1 87 ? 4.855 -0.197 -1.457 1.00 96.69 87 VAL A N 1
ATOM 628 C CA . VAL A 1 87 ? 4.537 0.304 -0.126 1.00 96.69 87 VAL A CA 1
ATOM 629 C C . VAL A 1 87 ? 3.311 -0.438 0.378 1.00 96.69 87 VAL A C 1
ATOM 631 O O . VAL A 1 87 ? 2.282 -0.488 -0.293 1.00 96.69 87 VAL A O 1
ATOM 634 N N . LEU A 1 88 ? 3.429 -0.996 1.576 1.00 97.00 88 LEU A N 1
ATOM 635 C CA . LEU A 1 88 ? 2.331 -1.597 2.312 1.00 97.00 88 LEU A CA 1
ATOM 636 C C . LEU A 1 88 ? 1.953 -0.674 3.462 1.00 97.00 88 LEU A C 1
ATOM 638 O O . LEU A 1 88 ? 2.828 -0.226 4.204 1.00 97.00 88 LEU A O 1
ATOM 642 N N . LEU A 1 89 ? 0.663 -0.400 3.608 1.00 95.00 89 LEU A N 1
ATOM 643 C CA . LEU A 1 89 ? 0.101 0.349 4.721 1.00 95.00 89 LEU A CA 1
ATOM 644 C C . LEU A 1 89 ? -0.940 -0.520 5.421 1.00 95.00 89 LEU A C 1
ATOM 646 O O . LEU A 1 89 ? -1.992 -0.787 4.847 1.00 95.00 89 LEU A O 1
ATOM 650 N N . SER A 1 90 ? -0.660 -0.941 6.650 1.00 95.25 90 SER A N 1
ATOM 651 C CA . SER A 1 90 ? -1.642 -1.579 7.527 1.00 95.25 90 SER A CA 1
ATOM 652 C C . SER A 1 90 ? -2.174 -0.564 8.530 1.00 95.25 90 SER A C 1
ATOM 654 O O . SER A 1 90 ? -1.434 0.277 9.049 1.00 95.25 90 SER A O 1
ATOM 656 N N . THR A 1 91 ? -3.483 -0.596 8.763 1.00 93.19 91 THR A N 1
ATOM 657 C CA . THR A 1 91 ? -4.160 0.348 9.655 1.00 93.19 91 THR A CA 1
ATOM 658 C C . THR A 1 91 ? -5.278 -0.338 10.434 1.00 93.19 91 THR A C 1
ATOM 660 O O . THR A 1 91 ? -6.061 -1.065 9.818 1.00 93.19 91 THR A O 1
ATOM 663 N N . PRO A 1 92 ? -5.428 -0.049 11.741 1.00 91.75 92 PRO A N 1
ATOM 664 C CA . PRO A 1 92 ? -6.554 -0.545 12.522 1.00 91.75 92 PRO A CA 1
ATOM 665 C C . PRO A 1 92 ? -7.874 -0.066 11.946 1.00 91.75 92 PRO A C 1
ATOM 667 O O . PRO A 1 92 ? -8.004 1.112 11.609 1.00 91.75 92 PRO A O 1
ATOM 670 N N . ASN A 1 93 ? -8.872 -0.941 11.878 1.00 88.62 93 ASN A N 1
ATOM 671 C CA . ASN A 1 93 ? -10.213 -0.641 11.383 1.00 88.62 93 ASN A CA 1
ATOM 672 C C . ASN A 1 93 ? -11.315 -0.929 12.418 1.00 88.62 93 ASN A C 1
ATOM 674 O O . ASN A 1 93 ? -12.249 -1.689 12.154 1.00 88.62 93 ASN A O 1
ATOM 678 N N . PRO A 1 94 ? -11.268 -0.291 13.603 1.00 81.56 94 PRO A N 1
ATOM 679 C CA . PRO A 1 94 ? -12.288 -0.508 14.615 1.00 81.56 94 PRO A CA 1
ATOM 680 C C . PRO A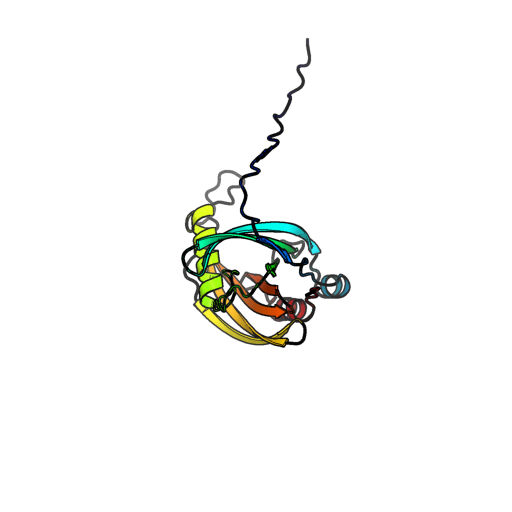 1 94 ? -13.647 -0.003 14.136 1.00 81.56 94 PRO A C 1
ATOM 682 O O . PRO A 1 94 ? -13.795 1.126 13.652 1.00 81.56 94 PRO A O 1
ATOM 685 N N . ASN A 1 95 ? -14.673 -0.814 14.368 1.00 78.12 95 ASN A N 1
ATOM 686 C CA . ASN A 1 95 ? -16.043 -0.352 14.263 1.00 78.12 95 ASN A CA 1
ATOM 687 C C . ASN A 1 95 ? -16.467 0.292 15.589 1.00 78.12 95 ASN A C 1
ATOM 689 O O . ASN A 1 95 ? -16.595 -0.378 16.615 1.00 78.12 95 ASN A O 1
ATOM 693 N N . VAL A 1 96 ? -16.704 1.600 15.564 1.00 72.00 96 VAL A N 1
ATOM 694 C CA . VAL A 1 96 ? -17.166 2.367 16.717 1.00 72.00 96 VAL A CA 1
ATOM 695 C C . VAL A 1 96 ? -18.593 2.831 16.443 1.00 72.00 96 VAL A C 1
ATOM 697 O O . VAL A 1 96 ? -18.843 3.661 15.572 1.00 72.00 96 VAL A O 1
ATOM 700 N N . ALA A 1 97 ? -19.551 2.278 17.190 1.00 72.94 97 ALA A N 1
ATOM 701 C CA . ALA A 1 97 ? -20.976 2.604 17.069 1.00 72.94 97 ALA A CA 1
ATOM 702 C C . ALA A 1 97 ? -21.556 2.439 15.643 1.00 72.94 97 ALA A C 1
ATOM 704 O O . ALA A 1 97 ? -22.426 3.204 15.227 1.00 72.94 97 ALA A O 1
ATOM 705 N N . GLY A 1 98 ? -21.101 1.427 14.898 1.00 72.19 98 GLY A N 1
ATOM 706 C CA . GLY A 1 98 ? -21.568 1.132 13.540 1.00 72.19 98 GLY A CA 1
ATOM 707 C C . GLY A 1 98 ? -20.789 1.849 12.436 1.00 72.19 98 GLY A C 1
ATOM 708 O O . GLY A 1 98 ? -21.076 1.617 11.264 1.00 72.19 98 GLY A O 1
ATOM 709 N N . VAL A 1 99 ? -19.808 2.686 12.785 1.00 73.50 99 VAL A N 1
ATOM 710 C CA . VAL A 1 99 ? -19.001 3.473 11.844 1.00 73.50 99 VAL A CA 1
ATOM 711 C C . VAL A 1 99 ? -17.532 3.099 12.007 1.00 73.50 99 VAL A C 1
ATOM 713 O O . VAL A 1 99 ? -17.041 2.972 13.127 1.00 73.50 99 VAL A O 1
ATOM 716 N N . SER A 1 100 ? -16.817 2.915 10.898 1.00 82.56 100 SER A N 1
ATOM 717 C CA . SER A 1 100 ? -15.369 2.734 10.960 1.00 82.56 100 SER A CA 1
ATOM 718 C C . SER A 1 100 ? -14.684 4.020 11.433 1.00 82.56 100 SER A C 1
ATOM 720 O O . SER A 1 100 ? -14.988 5.109 10.943 1.00 82.56 100 SER A O 1
ATOM 722 N N . ALA A 1 101 ? -13.738 3.900 12.368 1.00 80.31 101 ALA A N 1
ATOM 723 C CA . ALA A 1 101 ? -12.851 5.014 12.712 1.00 80.31 101 ALA A CA 1
ATOM 724 C C . ALA A 1 101 ? -11.695 5.185 11.712 1.00 80.31 101 ALA A C 1
ATOM 726 O O . ALA A 1 101 ? -11.013 6.214 11.733 1.00 80.31 101 ALA A O 1
ATOM 727 N N . ASN A 1 102 ? -11.445 4.180 10.870 1.00 82.19 102 ASN A N 1
ATOM 728 C CA . ASN A 1 102 ? -10.346 4.181 9.923 1.00 82.19 102 ASN A CA 1
ATOM 729 C C . ASN A 1 102 ? -10.720 5.000 8.686 1.00 82.19 102 ASN A C 1
ATOM 731 O O . ASN A 1 102 ? -11.668 4.654 7.985 1.00 82.19 102 ASN A O 1
ATOM 735 N N . PRO A 1 103 ? -9.970 6.067 8.375 1.00 75.25 103 PRO A N 1
ATOM 736 C CA . PRO A 1 103 ? -10.275 6.906 7.227 1.00 75.25 103 PRO A CA 1
ATOM 737 C C . PRO A 1 103 ? -10.082 6.214 5.877 1.00 75.25 103 PRO A C 1
ATOM 739 O O . PRO A 1 103 ? -10.557 6.755 4.892 1.00 75.25 103 PRO A O 1
ATOM 742 N N . LEU A 1 104 ? -9.375 5.083 5.832 1.00 76.75 104 LEU A N 1
ATOM 743 C CA . LEU A 1 104 ? -9.170 4.275 4.628 1.00 76.75 104 LEU A CA 1
ATOM 744 C C . LEU A 1 104 ? -10.268 3.221 4.451 1.00 76.75 104 LEU A C 1
ATOM 746 O O . LEU A 1 104 ? -10.394 2.618 3.387 1.00 76.75 104 LEU A O 1
ATOM 750 N N . ALA A 1 105 ? -11.057 2.958 5.495 1.00 76.81 105 ALA A N 1
ATOM 751 C CA . ALA A 1 105 ? -12.098 1.953 5.424 1.00 76.81 105 ALA A CA 1
ATOM 752 C C . ALA A 1 105 ? -13.274 2.464 4.592 1.00 76.81 105 ALA A C 1
ATOM 754 O O . ALA A 1 105 ? -13.916 3.458 4.927 1.00 76.81 105 ALA A O 1
ATOM 755 N N . GLY A 1 106 ? -13.572 1.735 3.519 1.00 71.31 106 GLY A N 1
ATOM 756 C CA . GLY A 1 106 ? -14.641 2.082 2.588 1.00 71.31 106 GLY A CA 1
ATOM 757 C C . GLY A 1 106 ? -14.245 3.108 1.527 1.00 71.31 106 GLY A C 1
ATOM 758 O O . GLY A 1 106 ? -15.100 3.433 0.707 1.00 71.31 106 GLY A O 1
ATOM 759 N N . GLU A 1 107 ? -12.991 3.575 1.503 1.00 79.88 107 GLU A N 1
ATOM 760 C CA . GLU A 1 107 ? -12.469 4.318 0.354 1.00 79.88 107 GLU A CA 1
ATOM 761 C C . GLU A 1 107 ? -12.235 3.358 -0.817 1.00 79.88 107 GLU A C 1
ATOM 763 O O . GLU A 1 107 ? -11.718 2.246 -0.670 1.00 79.88 107 GLU A O 1
ATOM 768 N N . THR A 1 108 ? -12.628 3.800 -2.002 1.00 83.19 108 THR A N 1
ATOM 769 C CA . THR A 1 108 ? -12.287 3.136 -3.258 1.00 83.19 108 THR A CA 1
ATOM 770 C C . THR A 1 108 ? -10.809 3.346 -3.587 1.00 83.19 108 THR A C 1
ATOM 772 O O . THR A 1 108 ? -10.176 4.302 -3.133 1.00 83.19 108 THR A O 1
ATOM 775 N N . SER A 1 109 ? -10.235 2.481 -4.429 1.00 83.44 109 SER A N 1
ATOM 776 C CA . SER A 1 109 ? -8.862 2.680 -4.909 1.00 83.44 109 SER A CA 1
ATOM 777 C C . SER A 1 109 ? -8.682 4.025 -5.626 1.00 83.44 109 SER A C 1
ATOM 779 O O . SER A 1 109 ? -7.574 4.556 -5.604 1.00 83.44 109 SER A O 1
ATOM 781 N N . ASP A 1 110 ? -9.742 4.558 -6.250 1.00 83.75 110 ASP A N 1
ATOM 782 C CA . ASP A 1 110 ? -9.731 5.863 -6.920 1.00 83.75 110 ASP A CA 1
ATOM 783 C C . ASP A 1 110 ? -9.558 6.990 -5.879 1.00 83.75 110 ASP A C 1
ATOM 785 O O . ASP A 1 110 ? -8.621 7.780 -5.968 1.00 83.75 110 ASP A O 1
ATOM 789 N N . GLU A 1 111 ? -10.371 6.995 -4.817 1.00 85.44 111 GLU A N 1
ATOM 790 C CA . GLU A 1 111 ? -10.284 7.987 -3.729 1.00 85.44 111 GLU A CA 1
ATOM 791 C C . GLU A 1 111 ? -8.932 7.936 -2.997 1.00 85.44 111 GLU A C 1
ATOM 793 O O . GLU A 1 111 ? -8.337 8.975 -2.688 1.00 85.44 111 GLU A O 1
ATOM 798 N N . LEU A 1 112 ? -8.404 6.729 -2.758 1.00 83.50 112 LEU A N 1
ATOM 799 C CA . LEU A 1 112 ? -7.104 6.537 -2.109 1.00 83.50 112 LEU A CA 1
ATOM 800 C C . LEU A 1 112 ? -5.958 7.137 -2.926 1.00 83.50 112 LEU A C 1
ATOM 802 O O . LEU A 1 112 ? -5.105 7.847 -2.379 1.00 83.50 112 LEU A O 1
ATOM 806 N N . VAL A 1 113 ? -5.917 6.841 -4.227 1.00 80.81 113 VAL A N 1
ATOM 807 C CA . VAL A 1 113 ? -4.817 7.276 -5.091 1.00 80.81 113 VAL A CA 1
ATOM 808 C C . VAL A 1 113 ? -4.888 8.780 -5.365 1.00 80.81 113 VAL A C 1
ATOM 810 O O . VAL A 1 113 ? -3.854 9.450 -5.360 1.00 80.81 113 VAL A O 1
ATOM 813 N N . GLU A 1 114 ? -6.094 9.341 -5.502 1.00 83.44 114 GLU A N 1
ATOM 814 C CA . GLU A 1 114 ? -6.310 10.785 -5.612 1.00 83.44 114 GLU A CA 1
ATOM 815 C C . GLU A 1 114 ? -5.789 11.506 -4.368 1.00 83.44 114 GLU A C 1
ATOM 817 O O . GLU A 1 114 ? -4.984 12.435 -4.465 1.00 83.44 114 GLU A O 1
ATOM 822 N N . ARG A 1 115 ? -6.162 11.031 -3.176 1.00 82.25 115 ARG A N 1
ATOM 823 C CA . ARG A 1 115 ? -5.729 11.645 -1.918 1.00 82.25 115 ARG A CA 1
ATOM 824 C C . ARG A 1 115 ? -4.221 11.526 -1.696 1.00 82.25 115 ARG A C 1
ATOM 826 O O . ARG A 1 115 ? -3.617 12.438 -1.118 1.00 82.25 115 ARG A O 1
ATOM 833 N N . LEU A 1 116 ? -3.604 10.433 -2.148 1.00 77.31 116 LEU A N 1
ATOM 834 C CA . LEU A 1 116 ? -2.150 10.280 -2.149 1.00 77.31 116 LEU A CA 1
ATOM 835 C C . LEU A 1 116 ? -1.486 11.308 -3.069 1.00 77.31 116 LEU A C 1
ATOM 837 O O . LEU A 1 116 ? -0.536 11.965 -2.639 1.00 77.31 116 LEU A O 1
ATOM 841 N N . LEU A 1 117 ? -1.997 11.493 -4.290 1.00 76.69 117 LEU A N 1
ATOM 842 C CA . LEU A 1 117 ? -1.468 12.498 -5.211 1.00 76.69 117 LEU A CA 1
ATOM 843 C C . LEU A 1 117 ? -1.593 13.912 -4.687 1.00 76.69 117 LEU A C 1
ATOM 845 O O . LEU A 1 117 ? -0.665 14.707 -4.809 1.00 76.69 117 LEU A O 1
ATOM 849 N N . GLU A 1 118 ? -2.740 14.253 -4.114 1.00 81.75 118 GLU A N 1
ATOM 850 C CA . GLU A 1 118 ? -2.921 15.572 -3.533 1.00 81.75 118 GLU A CA 1
ATOM 851 C C . GLU A 1 118 ? -1.867 15.839 -2.456 1.00 81.75 118 GLU A C 1
ATOM 853 O O . GLU A 1 118 ? -1.296 16.927 -2.384 1.00 81.75 118 GLU A O 1
ATOM 858 N N . GLN A 1 119 ? -1.585 14.846 -1.611 1.00 77.62 119 GLN A N 1
ATOM 859 C CA . GLN A 1 119 ? -0.545 14.959 -0.596 1.00 77.62 119 GLN A CA 1
ATOM 860 C C . GLN A 1 119 ? 0.851 15.035 -1.215 1.00 77.62 119 GLN A C 1
ATOM 862 O O . GLN A 1 119 ? 1.635 15.895 -0.808 1.00 77.62 119 GLN A O 1
ATOM 867 N N . SE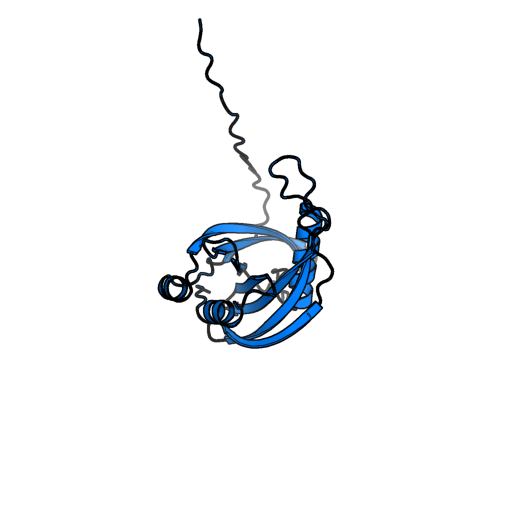R A 1 120 ? 1.163 14.201 -2.212 1.00 73.38 120 SER A N 1
ATOM 868 C CA . SER A 1 120 ? 2.465 14.240 -2.879 1.00 73.38 120 SER A CA 1
ATOM 869 C C . SER A 1 120 ? 2.687 15.579 -3.570 1.00 73.38 120 SER A C 1
ATOM 871 O O . SER A 1 120 ? 3.756 16.163 -3.423 1.00 73.38 120 SER A O 1
ATOM 873 N N . ASN A 1 121 ? 1.683 16.117 -4.260 1.00 78.62 121 ASN A N 1
ATOM 874 C CA . ASN A 1 121 ? 1.757 17.398 -4.956 1.00 78.62 121 ASN A CA 1
ATOM 875 C C . ASN A 1 121 ? 1.885 18.582 -3.993 1.00 78.62 121 ASN A C 1
ATOM 877 O O . ASN A 1 121 ? 2.655 19.498 -4.276 1.00 78.62 121 ASN A O 1
ATOM 881 N N . ARG A 1 122 ? 1.248 18.535 -2.813 1.00 75.88 122 ARG A N 1
ATOM 882 C CA . ARG A 1 122 ? 1.473 19.535 -1.749 1.00 75.88 122 ARG A CA 1
ATOM 883 C C . ARG A 1 122 ? 2.928 19.570 -1.271 1.00 75.88 122 ARG A C 1
ATOM 885 O O . ARG A 1 122 ? 3.411 20.636 -0.902 1.00 75.88 122 ARG A O 1
ATOM 892 N N . VAL A 1 123 ? 3.616 18.426 -1.258 1.00 71.69 123 VAL A N 1
ATOM 893 C CA . VAL A 1 123 ? 5.015 18.314 -0.803 1.00 71.69 123 VAL A CA 1
ATOM 894 C C . VAL A 1 123 ? 6.012 18.594 -1.931 1.00 71.69 123 VAL A C 1
ATOM 896 O O . VAL A 1 123 ? 7.036 19.231 -1.703 1.00 71.69 123 VAL A O 1
ATOM 899 N N . THR A 1 124 ? 5.720 18.122 -3.142 1.00 68.25 124 THR A N 1
ATOM 900 C CA . THR A 1 124 ? 6.641 18.133 -4.294 1.00 68.25 124 THR A CA 1
ATOM 901 C C . THR A 1 124 ? 6.386 19.273 -5.282 1.00 68.25 124 THR A C 1
ATOM 903 O O . THR A 1 124 ? 7.152 19.434 -6.228 1.00 68.25 124 THR A O 1
ATOM 906 N N . GLY A 1 125 ? 5.340 20.078 -5.072 1.00 70.50 125 GLY A N 1
ATOM 907 C CA . GLY A 1 125 ? 5.000 21.229 -5.911 1.00 70.50 125 GLY A CA 1
ATOM 908 C C . GLY A 1 125 ? 4.399 20.838 -7.262 1.00 70.50 125 GLY A C 1
ATOM 909 O O . GLY A 1 125 ? 4.941 21.216 -8.293 1.00 70.50 125 GLY A O 1
ATOM 910 N N . ASP A 1 126 ? 3.299 20.079 -7.253 1.00 73.31 126 ASP A N 1
ATOM 911 C CA . ASP A 1 126 ? 2.567 19.644 -8.462 1.00 73.31 126 ASP A CA 1
ATOM 912 C C . ASP A 1 126 ? 3.419 18.848 -9.472 1.00 73.31 126 ASP A C 1
ATOM 914 O O . ASP A 1 126 ? 3.261 18.942 -10.696 1.00 73.31 126 ASP A O 1
ATOM 918 N N . SER A 1 127 ? 4.332 18.027 -8.947 1.00 77.69 127 SER A N 1
ATOM 919 C CA . SER A 1 127 ? 5.202 17.177 -9.764 1.00 77.69 127 SER A CA 1
ATOM 920 C C . SER A 1 127 ? 4.444 16.018 -10.417 1.00 77.69 127 SER A C 1
ATOM 922 O O . SER A 1 127 ? 4.920 15.483 -11.411 1.00 77.69 127 SER A O 1
ATOM 924 N N . VAL A 1 128 ? 3.269 15.627 -9.919 1.00 82.44 128 VAL A N 1
ATOM 925 C CA . VAL A 1 128 ? 2.469 14.538 -10.494 1.00 82.44 128 VAL A CA 1
ATOM 926 C C . VAL A 1 128 ? 1.257 15.102 -11.231 1.00 82.44 128 VAL A C 1
ATOM 928 O O . VAL A 1 128 ? 0.478 15.879 -10.679 1.00 82.44 128 VAL A O 1
ATOM 931 N N . GLY A 1 129 ? 1.123 14.729 -12.501 1.00 83.50 129 GLY A N 1
ATOM 932 C CA . GLY A 1 129 ? -0.008 15.067 -13.357 1.00 83.50 129 GLY A CA 1
ATOM 933 C C . GLY A 1 129 ? -1.282 14.296 -13.008 1.00 83.50 129 GLY A C 1
ATOM 934 O O . GLY A 1 129 ? -1.355 13.584 -12.012 1.00 83.50 129 GLY A O 1
ATOM 935 N N . GLU A 1 130 ? -2.294 14.444 -13.860 1.00 85.38 130 GLU A N 1
ATOM 936 C CA . GLU A 1 130 ? -3.579 13.758 -13.712 1.00 85.38 130 GLU A CA 1
ATOM 937 C C . GLU A 1 130 ? -3.407 12.230 -13.723 1.00 85.38 130 GLU A C 1
ATOM 939 O O . GLU A 1 130 ? -2.683 11.689 -14.566 1.00 85.38 130 GLU A O 1
ATOM 944 N N . LEU A 1 131 ? -4.087 11.545 -12.796 1.00 86.44 131 LEU A N 1
ATOM 945 C CA . LEU A 1 131 ? -4.200 10.089 -12.804 1.00 86.44 131 LEU A CA 1
ATOM 946 C C . LEU A 1 131 ? -5.298 9.649 -13.748 1.00 86.44 131 LEU A C 1
ATOM 948 O O . LEU A 1 131 ? -6.436 10.107 -13.682 1.00 86.44 131 LEU A O 1
ATOM 952 N N . ARG A 1 132 ? -4.965 8.664 -14.569 1.00 91.25 132 ARG A N 1
ATOM 953 C CA . ARG A 1 132 ? -5.915 7.979 -15.428 1.00 91.25 132 ARG A CA 1
ATOM 954 C C . ARG A 1 132 ? -5.920 6.504 -15.081 1.00 91.25 132 ARG A C 1
ATOM 956 O O . ARG A 1 132 ? -4.873 5.868 -15.093 1.00 91.25 132 ARG A O 1
ATOM 963 N N . ARG A 1 133 ? -7.098 5.935 -14.842 1.00 94.75 133 ARG A N 1
ATOM 964 C CA . ARG A 1 133 ? -7.274 4.482 -14.736 1.00 94.75 133 ARG A CA 1
ATOM 965 C C . ARG A 1 133 ? -6.981 3.830 -16.089 1.00 94.75 133 ARG A C 1
ATOM 967 O O . ARG A 1 133 ? -7.525 4.251 -17.113 1.00 94.75 133 ARG A O 1
ATOM 974 N N . VAL A 1 134 ? -6.102 2.833 -16.107 1.00 96.44 134 VAL A N 1
ATOM 975 C CA . VAL A 1 134 ? -5.634 2.170 -17.338 1.00 96.44 134 VAL A CA 1
ATOM 976 C C . VAL A 1 134 ? -5.864 0.664 -17.352 1.00 96.44 134 VAL A C 1
ATOM 978 O O . VAL A 1 134 ? -5.827 0.070 -18.427 1.00 96.44 134 VAL A O 1
ATOM 981 N N . GLY A 1 135 ? -6.140 0.054 -16.198 1.00 95.69 135 GLY A N 1
ATOM 982 C CA . GLY A 1 135 ? -6.388 -1.379 -16.110 1.00 95.69 135 GLY A CA 1
ATOM 983 C C . GLY A 1 135 ? -6.913 -1.810 -14.749 1.00 95.69 135 GLY A C 1
ATOM 984 O O . GLY A 1 135 ? -6.826 -1.073 -13.771 1.00 95.69 135 GLY A O 1
ATOM 985 N N . GLU A 1 136 ? -7.455 -3.021 -14.705 1.00 96.44 136 GLU A N 1
ATOM 986 C CA . GLU A 1 136 ? -7.937 -3.687 -13.498 1.00 96.44 136 GLU A CA 1
ATOM 987 C C . GLU A 1 136 ? -7.715 -5.183 -13.636 1.00 96.44 136 GLU A C 1
ATOM 989 O O . GLU A 1 136 ? -7.950 -5.756 -14.703 1.00 96.44 136 GLU A O 1
ATOM 994 N N . THR A 1 137 ? -7.298 -5.827 -12.555 1.00 97.06 137 THR A N 1
ATOM 995 C CA . THR A 1 137 ? -7.119 -7.275 -12.538 1.00 97.06 137 THR A CA 1
ATOM 996 C C . THR A 1 137 ? -7.410 -7.829 -11.155 1.00 97.06 137 THR A C 1
ATOM 998 O O . THR A 1 137 ? -7.089 -7.210 -10.146 1.00 97.06 137 THR A O 1
ATOM 1001 N N . ASN A 1 138 ? -8.040 -8.999 -11.090 1.00 97.19 138 ASN A N 1
ATOM 1002 C CA . ASN A 1 138 ? -8.305 -9.650 -9.812 1.00 97.19 138 ASN A CA 1
ATOM 1003 C C . ASN A 1 138 ? -7.081 -10.460 -9.376 1.00 97.19 138 ASN A C 1
ATOM 1005 O O . ASN A 1 138 ? -6.492 -11.204 -10.171 1.00 97.19 138 ASN A O 1
ATOM 1009 N N . ARG A 1 139 ? -6.724 -10.323 -8.101 1.00 97.25 139 ARG A N 1
ATOM 1010 C CA . ARG A 1 139 ? -5.635 -11.044 -7.434 1.00 97.25 139 ARG A CA 1
ATOM 1011 C C . ARG A 1 139 ? -6.116 -11.555 -6.084 1.00 97.25 139 ARG A C 1
ATOM 1013 O O . ARG A 1 139 ? -7.121 -11.080 -5.557 1.00 97.25 139 ARG A O 1
ATOM 1020 N N . THR A 1 140 ? -5.423 -12.553 -5.552 1.00 97.12 140 THR A N 1
ATOM 1021 C CA . THR A 1 140 ? -5.706 -13.055 -4.202 1.00 97.12 140 THR A CA 1
ATOM 1022 C C . THR A 1 140 ? -4.663 -12.497 -3.250 1.00 97.12 140 THR A C 1
ATOM 1024 O O . THR A 1 140 ? -3.505 -12.880 -3.338 1.00 97.12 140 THR A O 1
ATOM 1027 N N . VAL A 1 141 ? -5.061 -11.601 -2.353 1.00 96.56 141 VAL A N 1
ATOM 1028 C CA . VAL A 1 141 ? -4.173 -10.944 -1.384 1.00 96.56 141 VAL A CA 1
ATOM 1029 C C . VAL A 1 141 ? -4.677 -11.286 0.009 1.00 96.56 141 VAL A C 1
ATOM 1031 O O . VAL A 1 141 ? -5.871 -11.164 0.264 1.00 96.56 141 VAL A O 1
ATOM 1034 N N . LEU A 1 142 ? -3.796 -11.760 0.898 1.00 96.06 142 LEU A N 1
ATOM 1035 C CA . LEU A 1 142 ? -4.172 -12.195 2.255 1.00 96.06 142 LEU A CA 1
ATOM 1036 C C . LEU A 1 142 ? -5.342 -13.205 2.278 1.00 96.06 142 LEU A C 1
ATOM 1038 O O . LEU A 1 142 ? -6.188 -13.201 3.166 1.00 96.06 142 LEU A O 1
ATOM 1042 N N . GLY A 1 143 ? -5.405 -14.078 1.267 1.00 93.81 143 GLY A N 1
ATOM 1043 C CA . GLY A 1 143 ? -6.462 -15.086 1.125 1.00 93.81 143 GLY A CA 1
ATOM 1044 C C . GLY A 1 143 ? -7.806 -14.559 0.608 1.00 93.81 143 GLY A C 1
ATOM 1045 O O . GLY A 1 143 ? -8.707 -15.363 0.366 1.00 93.81 143 GLY A O 1
ATOM 1046 N N . GLU A 1 144 ? -7.941 -13.253 0.373 1.00 92.88 144 GLU A N 1
ATOM 1047 C CA . GLU A 1 144 ? -9.145 -12.636 -0.179 1.00 92.88 144 GLU A CA 1
ATOM 1048 C C . GLU A 1 144 ? -8.965 -12.263 -1.652 1.00 92.88 144 GLU A C 1
ATOM 1050 O O . GLU A 1 144 ? -7.909 -11.800 -2.083 1.00 92.88 144 GLU A O 1
ATOM 1055 N N . GLN A 1 145 ? -10.020 -12.438 -2.448 1.00 94.94 145 GLN A N 1
ATOM 1056 C CA . GLN A 1 145 ? -10.028 -11.939 -3.818 1.00 94.94 145 GLN A CA 1
ATOM 1057 C C . GLN A 1 145 ? -10.269 -10.428 -3.800 1.00 94.94 145 GLN A C 1
ATOM 1059 O O . GLN A 1 145 ? -11.335 -9.978 -3.386 1.00 94.94 145 GLN A O 1
ATOM 1064 N N . THR A 1 146 ? -9.300 -9.659 -4.289 1.00 94.06 146 THR A N 1
ATOM 1065 C CA . THR A 1 146 ? -9.379 -8.198 -4.401 1.00 94.06 146 THR A CA 1
ATOM 1066 C C . THR A 1 146 ? -9.048 -7.744 -5.822 1.00 94.06 146 THR A C 1
ATOM 1068 O O . THR A 1 146 ? -8.340 -8.426 -6.572 1.00 94.06 146 THR A O 1
ATOM 1071 N N . THR A 1 147 ? -9.590 -6.594 -6.215 1.00 95.62 147 THR A N 1
ATOM 1072 C CA . THR A 1 147 ? -9.296 -5.968 -7.503 1.00 95.62 147 THR A CA 1
ATOM 1073 C C . THR A 1 147 ? -8.097 -5.049 -7.342 1.00 95.62 147 THR A C 1
ATOM 1075 O O . THR A 1 147 ? -8.131 -4.098 -6.567 1.00 95.62 147 THR A O 1
ATOM 1078 N N . VAL A 1 148 ? -7.047 -5.316 -8.112 1.00 97.31 148 VAL A N 1
ATOM 1079 C CA . VAL A 1 148 ? -5.915 -4.409 -8.255 1.00 97.31 148 VAL A CA 1
ATOM 1080 C C . VAL A 1 148 ? -6.211 -3.453 -9.398 1.00 97.31 148 VAL A C 1
ATOM 1082 O O . VAL A 1 148 ? -6.363 -3.875 -10.547 1.00 97.31 148 VAL A O 1
ATOM 1085 N N . VAL A 1 149 ? -6.303 -2.165 -9.082 1.00 97.19 149 VAL A N 1
ATOM 1086 C CA . VAL A 1 149 ? -6.539 -1.109 -10.069 1.00 97.19 149 VAL A CA 1
ATOM 1087 C C . VAL A 1 149 ? -5.203 -0.505 -10.479 1.00 97.19 149 VAL A C 1
ATOM 1089 O O . VAL A 1 149 ? -4.383 -0.160 -9.629 1.00 97.19 149 VAL A O 1
ATOM 1092 N N . THR A 1 150 ? -4.992 -0.376 -11.785 1.00 96.88 150 THR A N 1
ATOM 1093 C CA . THR A 1 150 ? -3.798 0.238 -12.364 1.00 96.88 150 THR A CA 1
ATOM 1094 C C . THR A 1 150 ? -4.132 1.625 -12.883 1.00 96.88 150 THR A C 1
ATOM 1096 O O . THR A 1 150 ? -5.036 1.798 -13.708 1.0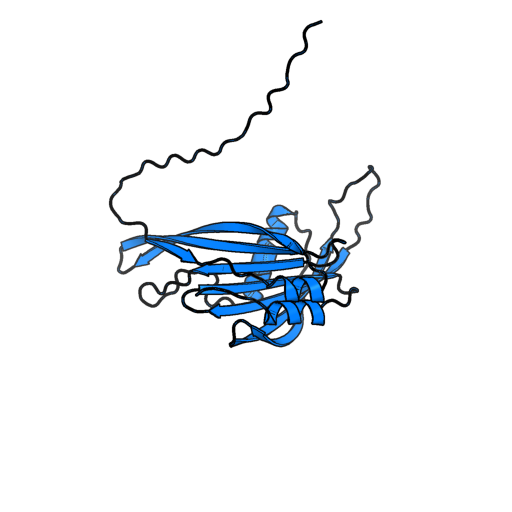0 96.88 150 THR A O 1
ATOM 1099 N N . TYR A 1 151 ? -3.361 2.606 -12.438 1.00 95.31 151 TYR A N 1
ATOM 1100 C CA . TYR A 1 151 ? -3.417 3.985 -12.893 1.00 95.31 151 TYR A CA 1
ATOM 1101 C C . TYR A 1 151 ? -2.117 4.375 -13.583 1.00 95.31 151 TYR A C 1
ATOM 1103 O O . TYR A 1 151 ? -1.073 3.780 -13.343 1.00 95.31 151 TYR A O 1
ATOM 1111 N N . GLU A 1 152 ? -2.172 5.405 -14.412 1.00 93.94 152 GLU A N 1
ATOM 1112 C CA . GLU A 1 152 ? -1.017 6.026 -15.046 1.00 93.94 152 GLU A CA 1
ATOM 1113 C C . GLU A 1 152 ? -1.077 7.534 -14.806 1.00 93.94 152 GLU A C 1
ATOM 1115 O O . GLU A 1 152 ? -2.132 8.147 -14.988 1.00 93.94 152 GLU A O 1
ATOM 1120 N N . ALA A 1 153 ? 0.046 8.129 -14.411 1.00 90.56 153 ALA A N 1
ATOM 1121 C CA . ALA A 1 153 ? 0.212 9.576 -14.332 1.00 90.56 153 ALA A CA 1
ATOM 1122 C C . ALA A 1 153 ? 1.580 9.989 -14.874 1.00 90.56 153 ALA A C 1
ATOM 1124 O O . ALA A 1 153 ? 2.535 9.217 -14.885 1.00 90.56 153 ALA A O 1
ATOM 1125 N N . SER A 1 154 ? 1.685 11.234 -15.330 1.00 89.12 154 SER A N 1
ATOM 1126 C CA . SER A 1 154 ? 2.965 11.819 -15.739 1.00 89.12 154 SER A CA 1
ATOM 1127 C C . SER A 1 154 ? 3.648 12.473 -14.542 1.00 89.12 154 SER A C 1
ATOM 1129 O O . SER A 1 154 ? 3.060 13.356 -13.924 1.00 89.12 154 SER A O 1
ATOM 1131 N N . VAL A 1 155 ? 4.880 12.083 -14.227 1.00 84.56 155 VAL A N 1
ATOM 1132 C CA . VAL A 1 155 ? 5.673 12.676 -13.142 1.00 84.56 155 VAL A CA 1
ATOM 1133 C C . VAL A 1 155 ? 6.750 13.573 -13.739 1.00 84.56 155 VAL A C 1
ATOM 1135 O O . VAL A 1 155 ? 7.534 13.137 -14.579 1.00 84.56 155 VAL A O 1
ATOM 1138 N N . ARG A 1 156 ? 6.787 14.835 -13.319 1.00 80.06 156 ARG A N 1
ATOM 1139 C CA . ARG A 1 156 ? 7.805 15.807 -13.712 1.00 80.06 156 ARG A CA 1
ATOM 1140 C C . ARG A 1 156 ? 9.033 15.667 -12.830 1.00 80.06 156 ARG A C 1
ATOM 1142 O O . ARG A 1 156 ? 8.936 15.595 -11.606 1.00 80.06 156 ARG A O 1
ATOM 1149 N N . THR A 1 157 ? 10.206 15.681 -13.446 1.00 66.94 157 THR A N 1
ATOM 1150 C CA . THR A 1 157 ? 11.495 15.672 -12.746 1.00 66.94 157 THR A CA 1
ATOM 1151 C C . THR A 1 157 ? 11.984 17.102 -12.500 1.00 66.94 157 THR A C 1
ATOM 1153 O O . THR A 1 157 ? 13.131 17.444 -12.757 1.00 66.94 157 THR A O 1
ATOM 1156 N N . ASP A 1 158 ? 11.132 17.980 -11.976 1.00 60.12 158 ASP A N 1
ATOM 1157 C CA . ASP A 1 158 ? 11.479 19.405 -11.870 1.00 60.12 158 ASP A CA 1
ATOM 1158 C C . ASP A 1 158 ? 12.426 19.717 -10.681 1.00 60.12 158 ASP A C 1
ATOM 1160 O O . ASP A 1 158 ? 12.722 20.877 -10.405 1.00 60.12 158 ASP A O 1
ATOM 1164 N N . ASN A 1 159 ? 12.947 18.700 -9.969 1.00 45.12 159 ASN A N 1
ATOM 1165 C CA . ASN A 1 159 ? 13.771 18.880 -8.759 1.00 45.12 159 ASN A CA 1
ATOM 1166 C C . ASN A 1 159 ? 14.990 17.947 -8.584 1.00 45.12 159 ASN A C 1
ATOM 1168 O O . ASN A 1 159 ? 15.673 18.040 -7.563 1.00 45.12 159 ASN A O 1
ATOM 1172 N N . LEU A 1 160 ? 15.356 17.106 -9.560 1.00 44.19 160 LEU A N 1
ATOM 1173 C CA . LEU A 1 160 ? 16.635 16.372 -9.509 1.00 44.19 160 LEU A CA 1
ATOM 1174 C C . LEU A 1 160 ? 17.768 17.235 -10.088 1.00 44.19 160 LEU A C 1
ATOM 1176 O O . LEU A 1 160 ? 18.359 16.933 -11.120 1.00 44.19 160 LEU A O 1
ATOM 1180 N N . SER A 1 161 ? 18.056 18.357 -9.427 1.00 38.72 161 SER A N 1
ATOM 1181 C CA . SER A 1 161 ? 19.217 19.187 -9.757 1.00 38.72 161 SER A CA 1
ATOM 1182 C C . SER A 1 161 ? 20.498 18.520 -9.253 1.00 38.72 161 S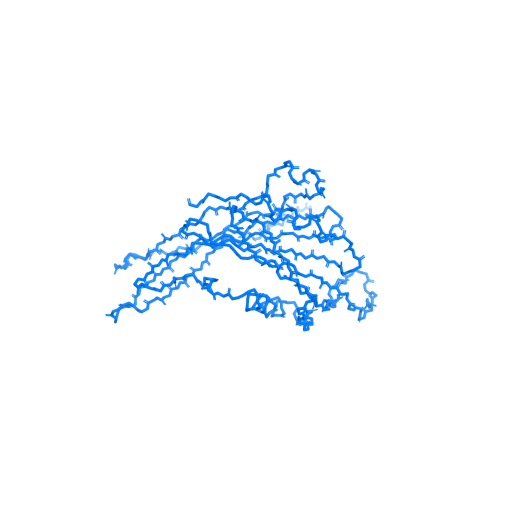ER A C 1
ATOM 1184 O O . SER A 1 161 ? 20.851 18.645 -8.083 1.00 38.72 161 SER A O 1
ATOM 1186 N N . VAL A 1 162 ? 21.230 17.854 -10.143 1.00 40.66 162 VAL A N 1
ATOM 1187 C CA . VAL A 1 162 ? 22.658 17.572 -9.958 1.00 40.66 162 VAL A CA 1
ATOM 1188 C C . VAL A 1 162 ? 23.393 18.337 -11.059 1.00 40.66 162 VAL A C 1
ATOM 1190 O O . VAL A 1 162 ? 23.100 18.169 -12.237 1.00 40.66 162 VAL A O 1
ATOM 1193 N N . ASP A 1 163 ? 24.313 19.221 -10.670 1.00 43.44 163 ASP A N 1
ATOM 1194 C CA . ASP A 1 163 ? 25.245 19.924 -11.570 1.00 43.44 163 ASP A CA 1
ATOM 1195 C C . ASP A 1 163 ? 24.724 21.087 -12.445 1.00 43.44 163 ASP A C 1
ATOM 1197 O O . ASP A 1 163 ? 25.224 21.329 -13.543 1.00 43.44 163 ASP A O 1
ATOM 1201 N N . GLY A 1 164 ? 23.771 21.890 -11.948 1.00 42.53 164 GLY A N 1
ATOM 1202 C CA . GLY A 1 164 ? 23.537 23.265 -12.447 1.00 42.53 164 GLY A CA 1
ATOM 1203 C C . GLY A 1 164 ? 23.161 23.402 -13.932 1.00 42.53 164 GLY A C 1
ATOM 1204 O O . GLY A 1 164 ? 23.127 24.510 -14.465 1.00 42.53 164 GLY A O 1
ATOM 1205 N N . SER A 1 165 ? 22.867 22.287 -14.591 1.00 44.69 165 SER A N 1
ATOM 1206 C CA . SER A 1 165 ? 22.349 22.218 -15.946 1.00 44.69 165 SER A CA 1
ATOM 1207 C C . SER A 1 165 ? 20.853 22.006 -15.808 1.00 44.69 165 SER A C 1
ATOM 1209 O O . SER A 1 165 ? 20.435 21.046 -15.168 1.00 44.69 165 SER A O 1
ATOM 1211 N N . SER A 1 166 ? 20.050 22.930 -16.339 1.00 43.97 166 SER A N 1
ATOM 1212 C CA . SER A 1 166 ? 18.597 22.780 -16.396 1.00 43.97 166 SER A CA 1
ATOM 1213 C C . SER A 1 166 ? 18.264 21.432 -17.030 1.00 43.97 166 SER A C 1
ATOM 1215 O O . SER A 1 166 ? 18.419 21.267 -18.241 1.00 43.97 166 SER A O 1
ATOM 1217 N N . ALA A 1 167 ? 17.860 20.465 -16.206 1.00 47.72 167 ALA A N 1
ATOM 1218 C CA . ALA A 1 167 ? 17.268 19.236 -16.691 1.00 47.72 167 ALA A CA 1
ATOM 1219 C C . ALA A 1 167 ? 15.998 19.626 -17.456 1.00 47.72 167 ALA A C 1
ATOM 1221 O O . ALA A 1 167 ? 15.275 20.545 -17.065 1.00 47.72 167 ALA A O 1
ATOM 1222 N N . SER A 1 168 ? 15.799 19.004 -18.608 1.00 51.47 168 SER A N 1
ATOM 1223 C CA . SER A 1 168 ? 14.604 19.137 -19.433 1.00 51.47 168 SER A CA 1
ATOM 1224 C C . SER A 1 168 ? 13.334 19.025 -18.577 1.00 51.47 168 SER A C 1
ATOM 1226 O O . SER A 1 168 ? 13.293 18.218 -17.654 1.00 51.47 168 SER A O 1
ATOM 1228 N N . ASN A 1 169 ? 12.287 19.793 -18.917 1.00 58.38 169 ASN A N 1
ATOM 1229 C CA . ASN A 1 169 ? 10.913 19.619 -18.406 1.00 58.38 169 ASN A CA 1
ATOM 1230 C C . ASN A 1 169 ? 10.317 18.288 -18.918 1.00 58.38 169 ASN A C 1
ATOM 1232 O O . ASN A 1 169 ? 9.282 18.267 -19.589 1.00 58.38 169 ASN A O 1
ATOM 1236 N N . GLU A 1 170 ? 11.029 17.185 -18.733 1.00 68.00 170 GLU A N 1
ATOM 1237 C CA . GLU A 1 170 ? 10.632 15.874 -19.203 1.00 68.00 170 GLU A CA 1
ATOM 1238 C C . GLU A 1 170 ? 9.704 15.265 -18.156 1.00 68.00 170 GLU A C 1
ATOM 1240 O O . GLU A 1 170 ? 9.997 15.238 -16.960 1.00 68.00 170 GLU A O 1
ATOM 1245 N N . SER A 1 171 ? 8.520 14.863 -18.609 1.00 80.19 171 SER A N 1
ATOM 1246 C CA . SER A 1 171 ? 7.568 14.133 -17.782 1.00 80.19 171 SER A CA 1
ATOM 1247 C C . SER A 1 171 ? 7.681 12.659 -18.127 1.00 80.19 171 SER A C 1
ATOM 1249 O O . SER A 1 171 ? 7.605 12.296 -19.300 1.00 80.19 171 SER A O 1
ATOM 1251 N N . ILE A 1 172 ? 7.847 11.823 -17.111 1.00 88.00 172 ILE A N 1
ATOM 1252 C CA . ILE A 1 172 ? 7.979 10.377 -17.265 1.00 88.00 172 ILE A CA 1
ATOM 1253 C C . ILE A 1 172 ? 6.628 9.746 -16.907 1.00 88.00 172 ILE A C 1
ATOM 1255 O O . ILE A 1 172 ? 6.083 10.061 -15.844 1.00 88.00 172 ILE A O 1
ATOM 1259 N N . PRO A 1 173 ? 6.041 8.893 -17.767 1.00 91.94 173 PRO A N 1
ATOM 1260 C CA . PRO A 1 173 ? 4.830 8.165 -17.417 1.00 91.94 173 PRO A CA 1
ATOM 1261 C C . PRO A 1 173 ? 5.151 7.112 -16.350 1.00 91.94 173 PRO A C 1
ATOM 1263 O O . PRO A 1 173 ? 6.049 6.291 -16.523 1.00 91.94 173 PRO A O 1
ATOM 1266 N N . VAL A 1 174 ? 4.402 7.128 -15.254 1.00 92.81 174 VAL A N 1
ATOM 1267 C CA . VAL A 1 174 ? 4.528 6.202 -14.124 1.00 92.81 174 VAL A CA 1
ATOM 1268 C C . VAL A 1 174 ? 3.196 5.493 -13.933 1.00 92.81 174 VAL A C 1
ATOM 1270 O O . VAL A 1 174 ? 2.141 6.132 -13.955 1.00 92.81 174 VAL A O 1
ATOM 1273 N N . ARG A 1 175 ? 3.245 4.175 -13.746 1.00 94.81 175 ARG A N 1
ATOM 1274 C CA . ARG A 1 175 ? 2.094 3.362 -13.364 1.00 94.81 175 ARG A CA 1
ATOM 1275 C C . ARG A 1 175 ? 2.047 3.165 -11.861 1.00 94.81 175 ARG A C 1
ATOM 1277 O O . ARG A 1 175 ? 3.087 3.027 -11.223 1.00 94.81 175 ARG A O 1
ATOM 1284 N N . PHE A 1 176 ? 0.831 3.138 -11.332 1.00 94.62 176 PHE A N 1
ATOM 1285 C CA . PHE A 1 176 ? 0.525 2.845 -9.939 1.00 94.62 176 PHE A CA 1
ATOM 1286 C C . PHE A 1 176 ? -0.440 1.667 -9.883 1.00 94.62 176 PHE A C 1
ATOM 1288 O O . PHE A 1 176 ? -1.475 1.712 -10.545 1.00 94.62 176 PHE A O 1
ATOM 1295 N N . HIS A 1 177 ? -0.144 0.654 -9.076 1.00 96.56 177 HIS A N 1
ATOM 1296 C CA . HIS A 1 177 ? -1.046 -0.470 -8.824 1.00 96.56 177 HIS A CA 1
ATOM 1297 C C . HIS A 1 177 ? -1.524 -0.401 -7.383 1.00 96.56 177 HIS A C 1
ATOM 1299 O O . HIS A 1 177 ? -0.701 -0.364 -6.469 1.00 96.56 177 HIS A O 1
ATOM 1305 N N . VAL A 1 178 ? -2.838 -0.364 -7.184 1.00 96.25 178 VAL A N 1
ATOM 1306 C CA . VAL A 1 178 ? -3.454 -0.184 -5.868 1.00 96.25 178 VAL A CA 1
ATOM 1307 C C . VAL A 1 178 ? -4.373 -1.355 -5.579 1.00 96.25 178 VAL A C 1
ATOM 1309 O O . VAL A 1 178 ? -5.264 -1.653 -6.374 1.00 96.25 178 VAL A O 1
ATOM 1312 N N . ALA A 1 179 ? -4.172 -1.989 -4.430 1.00 94.69 179 ALA A N 1
ATOM 1313 C CA . ALA A 1 179 ? -5.071 -2.991 -3.882 1.00 94.69 179 ALA A CA 1
ATOM 1314 C C . ALA A 1 179 ? -5.399 -2.645 -2.429 1.00 94.69 179 ALA A C 1
ATOM 1316 O O . ALA A 1 179 ? -4.532 -2.207 -1.671 1.00 94.69 179 ALA A O 1
ATOM 1317 N N . THR A 1 180 ? -6.645 -2.876 -2.034 1.00 93.50 180 THR A N 1
ATOM 1318 C CA . THR A 1 180 ? -7.102 -2.708 -0.653 1.00 93.50 180 THR A CA 1
ATOM 1319 C C . THR A 1 180 ? -7.798 -3.987 -0.225 1.00 93.50 180 THR A C 1
ATOM 1321 O O . THR A 1 180 ? -8.611 -4.540 -0.969 1.00 93.50 180 THR A O 1
ATOM 1324 N N . VAL A 1 181 ? -7.453 -4.478 0.958 1.00 92.19 181 VAL A N 1
ATOM 1325 C CA . VAL A 1 181 ? -7.988 -5.719 1.520 1.00 92.19 181 VAL A CA 1
ATOM 1326 C C . VAL A 1 181 ? -8.253 -5.527 3.010 1.00 92.19 181 VAL A C 1
ATOM 1328 O O . VAL A 1 181 ? -7.525 -4.800 3.689 1.00 92.19 181 VAL A O 1
ATOM 1331 N N . SER A 1 182 ? -9.330 -6.127 3.512 1.00 91.25 182 SER A N 1
ATOM 1332 C CA . SER A 1 182 ? -9.637 -6.137 4.944 1.00 91.25 182 SER A CA 1
ATOM 1333 C C . SER A 1 182 ? -9.141 -7.453 5.527 1.00 91.25 182 SER A C 1
ATOM 1335 O O . SER A 1 182 ? -9.481 -8.511 5.024 1.00 91.25 182 SER A O 1
ATOM 1337 N N . HIS A 1 183 ? -8.330 -7.425 6.576 1.00 91.25 183 HIS A N 1
ATOM 1338 C CA . HIS A 1 183 ? -7.776 -8.650 7.148 1.00 91.25 183 HIS A CA 1
ATOM 1339 C C . HIS A 1 183 ? -7.819 -8.577 8.669 1.00 91.25 183 HIS A C 1
ATOM 1341 O O . HIS A 1 183 ? -7.180 -7.714 9.265 1.00 91.25 183 HIS A O 1
ATOM 1347 N N . GLY A 1 184 ? -8.597 -9.470 9.287 1.00 89.25 184 GLY A N 1
ATOM 1348 C CA . GLY A 1 184 ? -8.915 -9.371 10.711 1.00 89.25 184 GLY A CA 1
ATOM 1349 C C . GLY A 1 184 ? -9.666 -8.074 11.016 1.00 89.25 184 GLY A C 1
ATOM 1350 O O . GLY A 1 184 ? -10.633 -7.739 10.327 1.00 89.25 184 GLY A O 1
ATOM 1351 N N . ASP A 1 185 ? -9.193 -7.343 12.022 1.00 89.25 185 ASP A N 1
ATOM 1352 C CA . ASP A 1 185 ? -9.718 -6.024 12.397 1.00 89.25 185 ASP A CA 1
ATOM 1353 C C . ASP A 1 185 ? -8.986 -4.855 11.699 1.00 89.25 185 ASP A C 1
ATOM 1355 O O . ASP A 1 185 ? -9.191 -3.692 12.058 1.00 89.25 185 ASP A O 1
ATOM 1359 N N . ASP A 1 186 ? -8.171 -5.136 10.674 1.00 92.88 186 ASP A N 1
ATOM 1360 C CA . ASP A 1 186 ? -7.325 -4.160 9.982 1.00 92.88 186 ASP A CA 1
ATOM 1361 C C . ASP A 1 186 ? -7.689 -3.979 8.497 1.00 92.88 186 ASP A C 1
ATOM 1363 O O . ASP A 1 186 ? -8.320 -4.819 7.852 1.00 92.88 186 ASP A O 1
ATOM 1367 N N . VAL A 1 187 ? -7.238 -2.860 7.926 1.00 92.56 187 VAL A N 1
ATOM 1368 C CA . VAL A 1 187 ? -7.195 -2.615 6.478 1.00 92.56 187 VAL A CA 1
ATOM 1369 C C . VAL A 1 187 ? -5.740 -2.573 6.033 1.00 92.56 187 VAL A C 1
ATOM 1371 O O . VAL A 1 187 ? -4.947 -1.802 6.582 1.00 92.56 187 VAL A O 1
ATOM 1374 N N . VAL A 1 188 ? -5.412 -3.364 5.009 1.00 94.75 188 VAL A N 1
ATOM 1375 C CA . VAL A 1 188 ? -4.108 -3.368 4.341 1.00 94.75 188 VAL A CA 1
ATOM 1376 C C . VAL A 1 188 ? -4.260 -2.777 2.942 1.00 94.75 188 VAL A C 1
ATOM 1378 O O . VAL A 1 188 ? -5.059 -3.242 2.127 1.00 94.75 188 VAL A O 1
ATOM 1381 N N . VAL A 1 189 ? -3.480 -1.737 2.661 1.00 95.06 189 VAL A N 1
ATOM 1382 C CA . VAL A 1 189 ? -3.349 -1.120 1.341 1.00 95.06 189 VAL A CA 1
ATOM 1383 C C . VAL A 1 189 ? -1.983 -1.483 0.775 1.00 95.06 189 VAL A C 1
ATOM 1385 O O . VAL A 1 189 ? -0.960 -1.216 1.404 1.00 95.06 189 VAL A O 1
ATOM 1388 N N . ALA A 1 190 ? -1.969 -2.062 -0.421 1.00 96.50 190 ALA A N 1
ATOM 1389 C CA . ALA A 1 190 ? -0.764 -2.306 -1.196 1.00 96.50 190 ALA A CA 1
ATOM 1390 C C . ALA A 1 190 ? -0.712 -1.322 -2.367 1.00 96.50 190 ALA A C 1
ATOM 1392 O O . ALA A 1 190 ? -1.643 -1.247 -3.172 1.00 96.50 190 ALA A O 1
ATOM 1393 N N . LEU A 1 191 ? 0.375 -0.562 -2.445 1.00 95.81 191 LEU A N 1
ATOM 1394 C CA . LEU A 1 191 ? 0.658 0.379 -3.519 1.00 95.81 191 LEU A CA 1
ATOM 1395 C C . LEU A 1 191 ? 1.983 -0.001 -4.165 1.00 95.81 191 LEU A C 1
ATOM 1397 O O . LEU A 1 191 ? 2.994 -0.093 -3.478 1.00 95.81 191 LEU A O 1
ATOM 1401 N N . ALA A 1 192 ? 2.004 -0.151 -5.480 1.00 96.19 192 ALA A N 1
ATOM 1402 C CA . ALA A 1 192 ? 3.234 -0.300 -6.241 1.00 96.19 192 ALA A CA 1
ATOM 1403 C C . ALA A 1 192 ? 3.362 0.803 -7.283 1.00 96.19 192 ALA A C 1
ATOM 1405 O O . ALA A 1 192 ? 2.345 1.279 -7.786 1.00 96.19 192 ALA A O 1
ATOM 1406 N N . MET A 1 193 ? 4.591 1.189 -7.623 1.00 94.19 193 MET A N 1
ATOM 1407 C CA . MET A 1 193 ? 4.861 2.182 -8.662 1.00 94.19 193 MET A CA 1
ATOM 1408 C C . MET A 1 193 ? 6.093 1.838 -9.503 1.00 94.19 193 MET A C 1
ATOM 1410 O O . MET A 1 193 ? 7.100 1.377 -8.966 1.00 94.19 193 MET A O 1
ATOM 1414 N N . HIS A 1 194 ? 6.018 2.090 -10.814 1.00 94.94 194 HIS A N 1
ATOM 1415 C CA . HIS A 1 194 ? 7.125 1.900 -11.761 1.00 94.94 194 HIS A CA 1
ATOM 1416 C C . HIS A 1 194 ? 6.942 2.744 -13.046 1.00 94.94 194 HIS A C 1
ATOM 1418 O O . HIS A 1 194 ? 5.811 3.123 -13.366 1.00 94.94 194 HIS A O 1
ATOM 1424 N N . PRO A 1 195 ? 8.006 3.059 -13.813 1.00 94.12 195 PRO A N 1
ATOM 1425 C CA . PRO A 1 195 ? 7.896 3.675 -15.136 1.00 94.12 195 PRO A CA 1
ATOM 1426 C C . PRO A 1 195 ? 7.055 2.828 -16.097 1.00 94.12 195 PRO A C 1
ATOM 1428 O O . PRO A 1 195 ? 7.187 1.607 -16.136 1.00 94.12 195 PRO A O 1
ATOM 1431 N N . ALA A 1 196 ? 6.200 3.460 -16.900 1.00 94.06 196 ALA A N 1
ATOM 1432 C CA . ALA A 1 196 ? 5.257 2.756 -17.774 1.00 94.06 196 ALA A CA 1
ATOM 1433 C C . ALA A 1 196 ? 5.925 1.956 -18.913 1.00 94.06 196 ALA A C 1
ATOM 1435 O O . ALA A 1 196 ? 5.286 1.082 -19.509 1.00 94.06 196 ALA A O 1
ATOM 1436 N N . ASP A 1 197 ? 7.180 2.272 -19.235 1.00 92.25 197 ASP A N 1
ATOM 1437 C CA . ASP A 1 197 ? 8.037 1.584 -20.203 1.00 92.25 197 ASP A CA 1
ATOM 1438 C C . ASP A 1 197 ? 8.814 0.403 -19.599 1.00 92.25 197 ASP A C 1
ATOM 1440 O O . ASP A 1 197 ? 9.373 -0.404 -20.345 1.00 92.25 197 ASP A O 1
ATOM 1444 N N . LEU A 1 198 ? 8.812 0.274 -18.270 1.00 93.19 198 LEU A N 1
ATOM 1445 C CA . LEU A 1 198 ? 9.381 -0.859 -17.556 1.00 93.19 198 LEU A CA 1
ATOM 1446 C C . LEU A 1 198 ? 8.311 -1.942 -17.340 1.00 93.19 198 LEU A C 1
ATOM 1448 O O . LEU A 1 198 ? 7.230 -1.670 -16.816 1.00 93.19 198 LEU A O 1
ATOM 1452 N N . ASP A 1 199 ? 8.624 -3.175 -17.733 1.00 93.25 199 ASP A N 1
ATOM 1453 C CA . ASP A 1 199 ? 7.749 -4.338 -17.552 1.00 93.25 199 ASP A CA 1
ATOM 1454 C C . ASP A 1 199 ? 7.915 -4.930 -16.140 1.00 93.25 199 ASP A C 1
ATOM 1456 O O . ASP A 1 199 ? 8.757 -5.796 -15.913 1.00 93.25 199 ASP A O 1
ATOM 1460 N N . GLU A 1 200 ? 7.155 -4.404 -15.173 1.00 95.62 200 GLU A N 1
ATOM 1461 C CA . GLU A 1 200 ? 7.181 -4.839 -13.762 1.00 95.62 200 GLU A CA 1
ATOM 1462 C C . GLU A 1 200 ? 5.826 -5.310 -13.222 1.00 95.62 200 GLU A C 1
ATOM 1464 O O . GLU A 1 200 ? 5.774 -5.833 -12.109 1.00 95.62 200 GLU A O 1
ATOM 1469 N N . GLU A 1 201 ? 4.735 -5.154 -13.978 1.00 95.50 201 GLU A N 1
ATOM 1470 C CA . GLU A 1 201 ? 3.373 -5.383 -13.474 1.00 95.50 201 GLU A CA 1
ATOM 1471 C C . GLU A 1 201 ? 3.215 -6.793 -12.886 1.00 95.50 201 GLU A C 1
ATOM 1473 O O . GLU A 1 201 ? 2.839 -6.938 -11.724 1.00 95.50 201 GLU A O 1
ATOM 1478 N N . ASP A 1 202 ? 3.578 -7.842 -13.627 1.00 96.00 202 ASP A N 1
ATOM 1479 C CA . ASP A 1 202 ? 3.421 -9.220 -13.148 1.00 96.00 202 ASP A CA 1
ATOM 1480 C C . ASP A 1 202 ? 4.258 -9.511 -11.890 1.00 96.00 202 ASP A C 1
ATOM 1482 O O . ASP A 1 202 ? 3.790 -10.210 -10.986 1.00 96.00 202 ASP A O 1
ATOM 1486 N N . ALA A 1 203 ? 5.469 -8.952 -11.789 1.00 96.69 203 ALA A N 1
ATOM 1487 C CA . ALA A 1 203 ? 6.318 -9.109 -10.609 1.00 96.69 203 ALA A CA 1
ATOM 1488 C C . ALA A 1 203 ? 5.702 -8.413 -9.384 1.00 96.69 203 ALA A C 1
ATOM 1490 O O . ALA A 1 203 ? 5.612 -9.008 -8.311 1.00 96.69 203 ALA A O 1
ATOM 1491 N N . LEU A 1 204 ? 5.216 -7.182 -9.556 1.00 97.75 204 LEU A N 1
ATOM 1492 C CA . LEU A 1 204 ? 4.563 -6.392 -8.511 1.00 97.75 204 LEU A CA 1
ATOM 1493 C C . LEU A 1 204 ? 3.267 -7.039 -8.019 1.00 97.75 204 LEU A C 1
ATOM 1495 O O . LEU A 1 204 ? 3.026 -7.126 -6.816 1.00 97.75 204 LEU A O 1
ATOM 1499 N N . LEU A 1 205 ? 2.443 -7.538 -8.938 1.00 97.38 205 LEU A N 1
ATOM 1500 C CA . LEU A 1 205 ? 1.210 -8.223 -8.572 1.00 97.38 205 LEU A CA 1
ATOM 1501 C C . LEU A 1 205 ? 1.488 -9.564 -7.889 1.00 97.38 205 LEU A C 1
ATOM 1503 O O . LEU A 1 205 ? 0.779 -9.912 -6.950 1.00 97.38 205 LEU A O 1
ATOM 1507 N N . SER A 1 206 ? 2.543 -10.278 -8.293 1.00 97.38 206 SER A N 1
ATOM 1508 C CA . SER A 1 206 ? 2.986 -11.490 -7.591 1.00 97.38 206 SER A CA 1
ATOM 1509 C C . SER A 1 206 ? 3.436 -11.177 -6.161 1.00 97.38 206 SER A C 1
ATOM 1511 O O . SER A 1 206 ? 3.140 -11.939 -5.246 1.00 97.38 206 SER A O 1
ATOM 1513 N N . LEU A 1 207 ? 4.094 -10.034 -5.932 1.00 98.31 207 LEU A N 1
ATOM 1514 C CA . LEU A 1 207 ? 4.427 -9.574 -4.582 1.00 98.31 207 LEU A CA 1
ATOM 1515 C C . LEU A 1 207 ? 3.180 -9.286 -3.739 1.00 98.31 207 LEU A C 1
ATOM 1517 O O . LEU A 1 207 ? 3.160 -9.633 -2.560 1.00 98.31 207 LEU A O 1
ATOM 1521 N N . PHE A 1 208 ? 2.131 -8.702 -4.328 1.00 98.38 208 PHE A N 1
ATOM 1522 C CA . PHE A 1 208 ? 0.872 -8.463 -3.615 1.00 98.38 208 PHE A CA 1
ATOM 1523 C C . PHE A 1 208 ? 0.232 -9.772 -3.143 1.00 98.38 208 PHE A C 1
ATOM 1525 O O . PHE A 1 208 ? -0.247 -9.856 -2.016 1.00 98.38 208 PHE A O 1
ATOM 1532 N N . GLU A 1 209 ? 0.275 -10.822 -3.963 1.00 98.19 209 GLU A N 1
ATOM 1533 C CA . GLU A 1 209 ? -0.250 -12.144 -3.593 1.00 98.19 209 GLU A CA 1
ATOM 1534 C C . GLU A 1 209 ? 0.544 -12.825 -2.466 1.00 98.19 209 GLU A C 1
ATOM 1536 O O . GLU A 1 209 ? 0.066 -13.777 -1.847 1.00 98.19 209 GLU A O 1
ATOM 1541 N N . ARG A 1 210 ? 1.755 -12.334 -2.184 1.00 98.31 210 ARG A N 1
ATOM 1542 C CA . ARG A 1 210 ? 2.657 -12.844 -1.146 1.00 98.31 210 ARG A CA 1
ATOM 1543 C C . ARG A 1 210 ? 2.624 -12.022 0.141 1.00 98.31 210 ARG A C 1
ATOM 1545 O O . ARG A 1 210 ? 3.387 -12.340 1.043 1.00 98.31 210 ARG A O 1
ATOM 1552 N N . ILE A 1 211 ? 1.783 -10.990 0.234 1.00 98.38 211 ILE A N 1
ATOM 1553 C CA . ILE A 1 211 ? 1.670 -10.169 1.446 1.00 98.38 211 ILE A CA 1
ATOM 1554 C C . ILE A 1 211 ? 1.249 -11.039 2.637 1.00 98.38 211 ILE A C 1
ATOM 1556 O O . ILE A 1 211 ? 0.320 -11.841 2.534 1.00 98.38 211 ILE A O 1
ATOM 1560 N N . GLU A 1 212 ? 1.907 -10.822 3.772 1.00 97.62 212 GLU A N 1
ATOM 1561 C CA . GLU A 1 212 ? 1.588 -11.395 5.077 1.00 97.62 212 GLU A CA 1
ATOM 1562 C C . GLU A 1 212 ? 1.213 -10.279 6.059 1.00 97.62 212 GLU A C 1
ATOM 1564 O O . GLU A 1 212 ? 1.800 -9.194 6.046 1.00 97.62 212 GLU A O 1
ATOM 1569 N N . HIS A 1 213 ? 0.226 -10.542 6.915 1.00 96.62 213 HIS A N 1
ATOM 1570 C CA . HIS A 1 213 ? -0.236 -9.616 7.947 1.00 96.62 213 HIS A CA 1
ATOM 1571 C C . HIS A 1 213 ? -0.872 -10.397 9.100 1.00 96.62 213 HIS A C 1
ATOM 1573 O O . HIS A 1 213 ? -1.682 -11.294 8.861 1.00 96.62 213 HIS A O 1
ATOM 1579 N N . GLU A 1 214 ? -0.528 -10.058 10.342 1.00 90.56 214 GLU A N 1
ATOM 1580 C CA . GLU A 1 214 ? -1.199 -10.601 11.529 1.00 90.56 214 GLU A CA 1
ATOM 1581 C C . GLU A 1 214 ? -2.384 -9.694 11.886 1.00 90.56 214 GLU A C 1
ATOM 1583 O O . GLU A 1 214 ? -2.181 -8.562 12.327 1.00 90.56 214 GLU A O 1
ATOM 1588 N N . GLY A 1 215 ? -3.607 -10.180 11.649 1.00 68.12 215 GLY A N 1
ATOM 1589 C CA . GLY A 1 215 ? -4.859 -9.464 11.933 1.00 68.12 215 GLY A CA 1
ATOM 1590 C C . GLY A 1 215 ? -5.575 -9.923 13.195 1.00 68.12 215 GLY A C 1
ATOM 1591 O O . GLY A 1 215 ? -5.146 -10.933 13.803 1.00 68.12 215 GLY A O 1
#

Organism: NCBI:txid1514971

InterPro domains:
  IPR045396 Protein of unknown function DUF6517 [PF20127] (32-212)

Radius of gyration: 20.55 Å; Cα contacts (8 Å, |Δi|>4): 411; chains: 1; bounding box: 70×42×53 Å

pLDDT: mean 81.75, std 17.93, range [35.25, 98.38]

Solvent-accessible surface area (backbone atoms only — not comparable to full-atom values): 12516 Å² total; per-residue (Å²): 137,86,85,78,82,85,78,77,83,77,85,73,85,77,82,81,79,90,68,97,66,95,67,85,62,49,72,43,68,40,48,62,38,45,67,52,68,67,62,28,63,76,68,57,40,40,84,56,65,69,47,79,44,80,47,80,44,80,43,80,53,98,90,41,83,44,49,35,37,34,30,18,18,40,29,34,33,32,32,89,85,69,62,34,40,38,39,30,37,18,29,36,41,54,71,55,95,88,38,68,73,26,87,66,66,88,55,50,68,66,59,51,52,52,54,49,48,55,52,49,22,73,74,62,69,62,30,58,52,72,76,39,84,76,50,73,47,81,45,51,38,77,89,38,85,33,62,33,39,29,31,38,28,38,36,44,60,89,74,79,80,70,82,92,55,86,72,66,97,51,62,47,52,31,32,37,39,35,34,65,46,76,42,74,58,25,38,40,37,42,39,35,41,32,42,65,89,55,94,47,65,71,58,54,53,52,48,48,47,47,38,45,66,69,89

Foldseek 3Di:
DDDDDDDDDDPPPDPDPPDPDDDDAAEDEFFDKDFDPVLCVVLQKDWDDKDKDWDWDWDQDPNDTHIYIKIKMWTKIAHPVRQKIKIKIKIFFDQDPNDTPDPCPPDDQVRVVVVVQVVVCVVVVNQKADKDWDDWDWAQAPNDIWIWTKIKIWGFPCPPDDPPDRDPRDTFIKMKIWTWDDDDRMIMIMIMMGTPPDDCVVSSRSSRNRMDTDD

Secondary structure (DSSP, 8-state):
-PPPP----------------SS--EEEEPPPPB--HHHHHHHT-EEEEEEEEEEEEEEEETTEEEEEEEEEEEEEEE-TTSS-EEEEEEEE--EETTEE--TTTT--HHHHHHHHHHHHHHHHTS-B---EEEEEEEEEETTEEEEEEEEEEEEE-TT---SSS----PEEEEEEEEEEEEETTEEEEEEEEEETTS--HHHHHHHHHT-B---